Protein AF-0000000080755891 (afdb_homodimer)

Secondary structure (DSSP, 8-state):
-----HHHHHHHHHHHHHHHSSS-B-TTTS-----PPPP--HHHHHHHHHHTTB-HHHHHHHTT--HHHHHHHHTTSS---HHHHHHHHHHHH-THHHHHHHH-/-----HHHHHHHHHHHHHHHSS--B-TTTS-----PPPP--HHHHHHHHHHTTB-HHHHHHHTT--HHHHHHHHTTSS---HHHHHHHHHHHH-THHHHHHHH-

InterPro domains:
  IPR001387 Cro/C1-type, helix-turn-helix domain [PF01381] (47-88)
  IPR001387 Cro/C1-type, helix-turn-helix domain [PS50943] (45-88)
  IPR001387 Cro/C1-type, helix-turn-helix domain [SM00530] (44-100)
  IPR001387 Cro/C1-type, helix-turn-helix domain [cd00093] (42-88)
  IPR010982 Lambda repressor-like, DNA-binding domain superfamily [G3DSA:1.10.260.40] (44-103)
  IPR010982 Lambda repressor-like, DNA-binding domain superfamily [SSF47413] (44-91)
  IPR052359 Bacterial HTH-type regulators and antitoxins [PTHR36511] (1-102)

Structure (mmCIF, N/CA/C/O backbone):
data_AF-0000000080755891-model_v1
#
loop_
_entity.id
_entity.type
_entity.pdbx_description
1 polymer 'HTH cro/C1-type domain-containing protein'
#
loop_
_atom_site.group_PDB
_atom_site.id
_atom_site.type_symbol
_atom_site.label_atom_id
_atom_site.label_alt_id
_atom_site.label_comp_id
_atom_site.label_asym_id
_atom_site.label_entity_id
_atom_site.label_seq_id
_atom_site.pdbx_PDB_ins_code
_atom_site.Cartn_x
_atom_site.Cartn_y
_atom_site.Cartn_z
_atom_site.occupancy
_atom_site.B_iso_or_equiv
_atom_site.auth_seq_id
_atom_site.auth_comp_id
_atom_site.auth_asym_id
_atom_site.auth_atom_id
_atom_site.pdbx_PDB_model_num
ATOM 1 N N . MET A 1 1 ? 36.969 1.146 7.945 1 26.05 1 MET A N 1
ATOM 2 C CA . MET A 1 1 ? 36.219 -0.04 7.539 1 26.05 1 MET A CA 1
ATOM 3 C C . MET A 1 1 ? 35.031 0.338 6.645 1 26.05 1 MET A C 1
ATOM 5 O O . MET A 1 1 ? 34.219 1.191 7.004 1 26.05 1 MET A O 1
ATOM 9 N N . LYS A 1 2 ? 35.156 0.267 5.324 1 31.7 2 LYS A N 1
ATOM 10 C CA . LYS A 1 2 ? 34.25 0.814 4.32 1 31.7 2 LYS A CA 1
ATOM 11 C C . LYS A 1 2 ? 32.844 0.331 4.551 1 31.7 2 LYS A C 1
ATOM 13 O O . LYS A 1 2 ? 32.625 -0.848 4.832 1 31.7 2 LYS A O 1
ATOM 18 N N . LYS A 1 3 ? 32.031 1.083 5.004 1 33.16 3 LYS A N 1
ATOM 19 C CA . LYS A 1 3 ? 30.656 0.812 5.41 1 33.16 3 LYS A CA 1
ATOM 20 C C . LYS A 1 3 ? 29.891 0.107 4.301 1 33.16 3 LYS A C 1
ATOM 22 O O . LYS A 1 3 ? 29.562 0.716 3.277 1 33.16 3 LYS A O 1
ATOM 27 N N . ARG A 1 4 ? 30.219 -1.255 4.062 1 37.97 4 ARG A N 1
ATOM 28 C CA . ARG A 1 4 ? 29.688 -2.211 3.092 1 37.97 4 ARG A CA 1
ATOM 29 C C . ARG A 1 4 ? 28.172 -2.207 3.084 1 37.97 4 ARG A C 1
ATOM 31 O O . ARG A 1 4 ? 27.531 -2.4 4.125 1 37.97 4 ARG A O 1
ATOM 38 N N . ASP A 1 5 ? 27.688 -1.532 2.24 1 37.75 5 ASP A N 1
ATOM 39 C CA . ASP A 1 5 ? 26.25 -1.336 2.088 1 37.75 5 ASP A CA 1
ATOM 40 C C . ASP A 1 5 ? 25.516 -2.674 1.992 1 37.75 5 ASP A C 1
ATOM 42 O O . ASP A 1 5 ? 25.375 -3.229 0.9 1 37.75 5 ASP A O 1
ATOM 46 N N . LEU A 1 6 ? 25.438 -3.498 3.148 1 42.56 6 LEU A N 1
ATOM 47 C CA . LEU A 1 6 ? 24.906 -4.832 3.406 1 42.56 6 LEU A CA 1
ATOM 48 C C . LEU A 1 6 ? 23.484 -4.961 2.863 1 42.56 6 LEU A C 1
ATOM 50 O O . LEU A 1 6 ? 23.094 -6.02 2.369 1 42.56 6 LEU A O 1
ATOM 54 N N . PHE A 1 7 ? 22.875 -3.904 2.789 1 41.56 7 PHE A N 1
ATOM 55 C CA . PHE A 1 7 ? 21.516 -3.908 2.256 1 41.56 7 PHE A CA 1
ATOM 56 C C . PHE A 1 7 ? 21.531 -4.184 0.757 1 41.56 7 PHE A C 1
ATOM 58 O O . PHE A 1 7 ? 20.766 -5.031 0.271 1 41.56 7 PHE A O 1
ATOM 65 N N . ALA A 1 8 ? 22.234 -3.551 -0.034 1 45.84 8 ALA A N 1
ATOM 66 C CA . ALA A 1 8 ? 22.359 -3.814 -1.465 1 45.84 8 ALA A CA 1
ATOM 67 C C . ALA A 1 8 ? 22.844 -5.242 -1.716 1 45.84 8 ALA A C 1
ATOM 69 O O . ALA A 1 8 ? 22.375 -5.906 -2.646 1 45.84 8 ALA A O 1
ATOM 70 N N . GLU A 1 9 ? 23.672 -5.734 -0.943 1 45.97 9 GLU A N 1
ATOM 71 C CA . GLU A 1 9 ? 24.266 -7.062 -1.122 1 45.97 9 GLU A CA 1
ATOM 72 C C . GLU A 1 9 ? 23.25 -8.156 -0.773 1 45.97 9 GLU A C 1
ATOM 74 O O . GLU A 1 9 ? 23.172 -9.18 -1.46 1 45.97 9 GLU A O 1
ATOM 79 N N . MET A 1 10 ? 22.391 -8.008 0.192 1 43.19 10 MET A N 1
ATOM 80 C CA . MET A 1 10 ? 21.344 -8.961 0.557 1 43.19 10 MET A CA 1
ATOM 81 C C . MET A 1 10 ? 20.188 -8.906 -0.438 1 43.19 10 MET A C 1
ATOM 83 O O . MET A 1 10 ? 19.672 -9.945 -0.847 1 43.19 10 MET A O 1
ATOM 87 N N . MET A 1 11 ? 19.891 -7.867 -1.003 1 46.62 11 MET A N 1
ATOM 88 C CA . MET A 1 11 ? 18.891 -7.691 -2.043 1 46.62 11 MET A CA 1
ATOM 89 C C . MET A 1 11 ? 19.312 -8.375 -3.336 1 46.62 11 MET A C 1
ATOM 91 O O . MET A 1 11 ? 18.484 -8.977 -4.023 1 46.62 11 MET A O 1
ATOM 95 N N . GLN A 1 12 ? 20.484 -8.141 -3.816 1 46.06 12 GLN A N 1
ATOM 96 C CA . GLN A 1 12 ? 21.031 -8.883 -4.941 1 46.06 12 GLN A CA 1
ATOM 97 C C . GLN A 1 12 ? 20.969 -10.391 -4.695 1 46.06 12 GLN A C 1
ATOM 99 O O . GLN A 1 12 ? 20.734 -11.164 -5.625 1 46.06 12 GLN A O 1
ATOM 104 N N . GLY A 1 13 ? 21.297 -10.836 -3.535 1 41.91 13 GLY A N 1
ATOM 105 C CA . GLY A 1 13 ? 21.25 -12.25 -3.211 1 41.91 13 GLY A CA 1
ATOM 106 C C . GLY A 1 13 ? 19.859 -12.844 -3.312 1 41.91 13 GLY A C 1
ATOM 107 O O . GLY A 1 13 ? 19.688 -13.953 -3.812 1 41.91 13 GLY A O 1
ATOM 108 N N . ILE A 1 14 ? 18.828 -12.094 -2.902 1 45.5 14 ILE A N 1
ATOM 109 C CA . ILE A 1 14 ? 17.469 -12.594 -2.996 1 45.5 14 ILE A CA 1
ATOM 110 C C . ILE A 1 14 ? 16.969 -12.469 -4.438 1 45.5 14 ILE A C 1
ATOM 112 O O . ILE A 1 14 ? 16.297 -13.375 -4.949 1 45.5 14 ILE A O 1
ATOM 116 N N . GLY A 1 15 ? 17.094 -11.367 -5.172 1 42.34 15 GLY A N 1
ATOM 117 C CA . GLY A 1 15 ? 16.844 -11.367 -6.605 1 42.34 15 GLY A CA 1
ATOM 118 C C . GLY A 1 15 ? 17.531 -12.516 -7.328 1 42.34 15 GLY A C 1
ATOM 119 O O . GLY A 1 15 ? 16.938 -13.133 -8.219 1 42.34 15 GLY A O 1
ATOM 120 N N . GLU A 1 16 ? 18.797 -12.539 -7.191 1 41.75 16 GLU A N 1
ATOM 121 C CA . GLU A 1 16 ? 19.578 -13.57 -7.852 1 41.75 16 GLU A CA 1
ATOM 122 C C . GLU A 1 16 ? 19.125 -14.969 -7.434 1 41.75 16 GLU A C 1
ATOM 124 O O . GLU A 1 16 ? 19.172 -15.906 -8.227 1 41.75 16 GLU A O 1
ATOM 129 N N . MET A 1 17 ? 18.75 -15.062 -6.078 1 40.56 17 MET A N 1
ATOM 130 C CA . MET A 1 17 ? 18.219 -16.391 -5.77 1 40.56 17 MET A CA 1
ATOM 131 C C . MET A 1 17 ? 16.938 -16.656 -6.539 1 40.56 17 MET A C 1
ATOM 133 O O . MET A 1 17 ? 16.594 -17.797 -6.801 1 40.56 17 MET A O 1
ATOM 137 N N . GLU A 1 18 ? 16.156 -15.609 -6.895 1 41.78 18 GLU A N 1
ATOM 138 C CA . GLU A 1 18 ? 14.938 -15.922 -7.648 1 41.78 18 GLU A CA 1
ATOM 139 C C . GLU A 1 18 ? 15.266 -16.234 -9.102 1 41.78 18 GLU A C 1
ATOM 141 O O . GLU A 1 18 ? 14.438 -16.797 -9.82 1 41.78 18 GLU A O 1
ATOM 146 N N . ALA A 1 19 ? 16.125 -15.57 -9.758 1 39.81 19 ALA A N 1
ATOM 147 C CA . ALA A 1 19 ? 16.391 -15.938 -11.141 1 39.81 19 ALA A CA 1
ATOM 148 C C . ALA A 1 19 ? 16.75 -17.422 -11.258 1 39.81 19 ALA A C 1
ATOM 150 O O . ALA A 1 19 ? 16.672 -18 -12.344 1 39.81 19 ALA A O 1
ATOM 151 N N . HIS A 1 20 ? 17.609 -17.938 -10.461 1 42 20 HIS A N 1
ATOM 152 C CA . HIS A 1 20 ? 18.094 -19.203 -11 1 42 20 HIS A CA 1
ATOM 153 C C . HIS A 1 20 ? 16.938 -20.156 -11.281 1 42 20 HIS A C 1
ATOM 155 O O . HIS A 1 20 ? 16.906 -20.812 -12.328 1 42 20 HIS A O 1
ATOM 161 N N . ARG A 1 21 ? 16.391 -21.094 -10.242 1 42.59 21 ARG A N 1
ATOM 162 C CA . ARG A 1 21 ? 15.688 -22.312 -10.609 1 42.59 21 ARG A CA 1
ATOM 163 C C . ARG A 1 21 ? 14.281 -22 -11.109 1 42.59 21 ARG A C 1
ATOM 165 O O . ARG A 1 21 ? 13.633 -21.078 -10.617 1 42.59 21 ARG A O 1
ATOM 172 N N . GLU A 1 22 ? 13.773 -22.328 -12.477 1 51.78 22 GLU A N 1
ATOM 173 C CA . GLU A 1 22 ? 12.469 -22.531 -13.094 1 51.78 22 GLU A CA 1
ATOM 174 C C . GLU A 1 22 ? 11.391 -22.766 -12.047 1 51.78 22 GLU A C 1
ATOM 176 O O . GLU A 1 22 ? 10.219 -22.922 -12.375 1 51.78 22 GLU A O 1
ATOM 181 N N . GLY A 1 23 ? 11.68 -22.828 -10.766 1 61.5 23 GLY A N 1
ATOM 182 C CA . GLY A 1 23 ? 10.766 -23.328 -9.758 1 61.5 23 GLY A CA 1
ATOM 183 C C . GLY A 1 23 ? 10.023 -22.234 -9.023 1 61.5 23 GLY A C 1
ATOM 184 O O . GLY A 1 23 ? 10.484 -21.094 -8.969 1 61.5 23 GLY A O 1
ATOM 185 N N . LYS A 1 24 ? 8.727 -22.25 -8.977 1 71.88 24 LYS A N 1
ATOM 186 C CA . LYS A 1 24 ? 7.812 -21.438 -8.172 1 71.88 24 LYS A CA 1
ATOM 187 C C . LYS A 1 24 ? 8.359 -21.234 -6.762 1 71.88 24 LYS A C 1
ATOM 189 O O . LYS A 1 24 ? 8.961 -22.141 -6.188 1 71.88 24 LYS A O 1
ATOM 194 N N . ILE A 1 25 ? 8.492 -19.859 -6.406 1 79.44 25 ILE A N 1
ATOM 195 C CA . ILE A 1 25 ? 8.805 -19.578 -5.008 1 79.44 25 ILE A CA 1
ATOM 196 C C . ILE A 1 25 ? 7.676 -20.078 -4.113 1 79.44 25 ILE A C 1
ATOM 198 O O . ILE A 1 25 ? 6.535 -19.625 -4.238 1 79.44 25 ILE A O 1
ATOM 202 N N . THR A 1 26 ? 7.926 -21.062 -3.475 1 82.25 26 THR A N 1
ATOM 203 C CA . THR A 1 26 ? 6.965 -21.672 -2.562 1 82.25 26 THR A CA 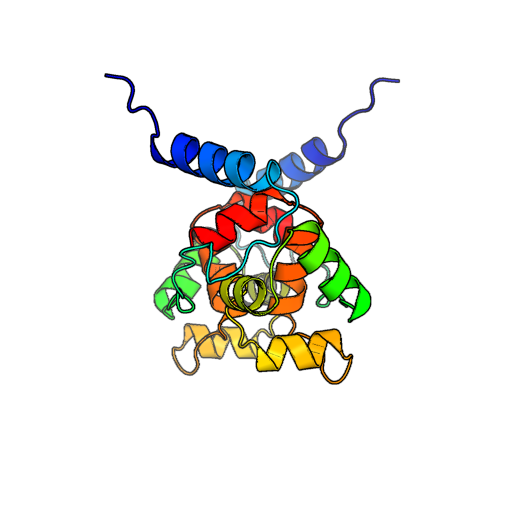1
ATOM 204 C C . THR A 1 26 ? 7.445 -21.547 -1.118 1 82.25 26 THR A C 1
ATOM 206 O O . THR A 1 26 ? 8.609 -21.25 -0.868 1 82.25 26 THR A O 1
ATOM 209 N N . LEU A 1 27 ? 6.5 -21.594 -0.13 1 75.62 27 LEU A N 1
ATOM 210 C CA . LEU A 1 27 ? 6.855 -21.531 1.282 1 75.62 27 LEU A CA 1
ATOM 211 C C . LEU A 1 27 ? 7.855 -22.625 1.646 1 75.62 27 LEU A C 1
ATOM 213 O O . LEU A 1 27 ? 8.672 -22.438 2.557 1 75.62 27 LEU A O 1
ATOM 217 N N . ARG A 1 28 ? 7.719 -23.703 1.075 1 70.81 28 ARG A N 1
ATOM 218 C CA . ARG A 1 28 ? 8.625 -24.828 1.349 1 70.81 28 ARG A CA 1
ATOM 219 C C . ARG A 1 28 ? 10.055 -24.469 0.967 1 70.81 28 ARG A C 1
ATOM 221 O O . ARG A 1 28 ? 11 -24.844 1.656 1 70.81 28 ARG A O 1
ATOM 228 N N . GLN A 1 29 ? 10.172 -23.734 -0.011 1 69.75 29 GLN A N 1
ATOM 229 C CA . GLN A 1 29 ? 11.5 -23.422 -0.53 1 69.75 29 GLN A CA 1
ATOM 230 C C . GLN A 1 29 ? 11.984 -22.078 -0.002 1 69.75 29 GLN A C 1
ATOM 232 O O . GLN A 1 29 ? 13.188 -21.812 0.05 1 69.75 29 GLN A O 1
ATOM 237 N N . TYR A 1 30 ? 10.992 -21.312 0.282 1 66.75 30 TYR A N 1
ATOM 238 C CA . TYR A 1 30 ? 11.328 -19.953 0.705 1 66.75 30 TYR A CA 1
ATOM 239 C C . TYR A 1 30 ? 10.922 -19.719 2.152 1 66.75 30 TYR A C 1
ATOM 241 O O . TYR A 1 30 ? 9.914 -20.266 2.617 1 66.75 30 TYR A O 1
ATOM 249 N N . GLU A 1 31 ? 12 -19.578 2.914 1 63.69 31 GLU A N 1
ATOM 250 C CA . GLU A 1 31 ? 11.641 -19.203 4.277 1 63.69 31 GLU A CA 1
ATOM 251 C C . GLU A 1 31 ? 10.992 -17.812 4.32 1 63.69 31 GLU A C 1
ATOM 253 O O . GLU A 1 31 ? 11.688 -16.797 4.426 1 63.69 31 GLU A O 1
ATOM 258 N N . VAL A 1 32 ? 9.828 -17.875 3.68 1 65.88 32 VAL A N 1
ATOM 259 C CA . VAL A 1 32 ? 9.148 -16.594 3.828 1 65.88 32 VAL A CA 1
ATOM 260 C C . VAL A 1 32 ? 8.492 -16.516 5.203 1 65.88 32 VAL A C 1
ATOM 262 O O . VAL A 1 32 ? 7.641 -17.328 5.539 1 65.88 32 VAL A O 1
ATOM 265 N N . GLU A 1 33 ? 9.242 -15.812 6.066 1 69.25 33 GLU A N 1
ATOM 266 C CA . GLU A 1 33 ? 8.656 -15.578 7.383 1 69.25 33 GLU A CA 1
ATOM 267 C C . GLU A 1 33 ? 7.375 -14.758 7.277 1 69.25 33 GLU A C 1
ATOM 269 O O . GLU A 1 33 ? 7.266 -13.875 6.43 1 69.25 33 GLU A O 1
ATOM 274 N N . GLU A 1 34 ? 6.359 -15.328 7.84 1 78.56 34 GLU A N 1
ATOM 275 C CA . GLU A 1 34 ? 5.145 -14.523 7.957 1 78.56 34 GLU A CA 1
ATOM 276 C C . GLU A 1 34 ? 5.391 -13.266 8.781 1 78.56 34 GLU A C 1
ATOM 278 O O . GLU A 1 34 ? 5.867 -13.336 9.914 1 78.56 34 GLU A O 1
ATOM 283 N N . ARG A 1 35 ? 5.32 -12.203 8.141 1 83.75 35 ARG A N 1
ATOM 284 C CA . ARG A 1 35 ? 5.406 -10.922 8.844 1 83.75 35 ARG A CA 1
ATOM 285 C C . ARG A 1 35 ? 4.031 -10.281 8.984 1 83.75 35 ARG A C 1
ATOM 287 O O . ARG A 1 35 ? 3.406 -9.914 7.984 1 83.75 35 ARG A O 1
ATOM 294 N N . PRO A 1 36 ? 3.66 -10.234 10.211 1 91.31 36 PRO A N 1
ATOM 295 C CA . PRO A 1 36 ? 2.375 -9.555 10.383 1 91.31 36 PRO A CA 1
ATOM 296 C C . PRO A 1 36 ? 2.402 -8.102 9.906 1 91.31 36 PRO A C 1
ATOM 298 O O . PRO A 1 36 ? 3.479 -7.516 9.773 1 91.31 36 PRO A O 1
ATOM 301 N N . ALA A 1 37 ? 1.222 -7.598 9.586 1 94.81 37 ALA A N 1
ATOM 302 C CA . ALA A 1 37 ? 1.136 -6.176 9.258 1 94.81 37 ALA A CA 1
ATOM 303 C C . ALA A 1 37 ? 1.721 -5.32 10.383 1 94.81 37 ALA A C 1
ATOM 305 O O . ALA A 1 37 ? 1.551 -5.629 11.562 1 94.81 37 ALA A O 1
ATOM 306 N N . PRO A 1 38 ? 2.467 -4.301 10 1 96.31 38 PRO A N 1
ATOM 307 C CA . PRO A 1 38 ? 3 -3.422 11.047 1 96.31 38 PRO A CA 1
ATOM 308 C C . PRO A 1 38 ? 1.904 -2.719 11.844 1 96.31 38 PRO A C 1
ATOM 310 O O . PRO A 1 38 ? 0.819 -2.465 11.312 1 96.31 38 PRO A O 1
ATOM 313 N N . GLU A 1 39 ? 2.262 -2.479 13.039 1 96.38 39 GLU A N 1
ATOM 314 C CA . GLU A 1 39 ? 1.383 -1.64 13.852 1 96.38 39 GLU A CA 1
ATOM 315 C C . GLU A 1 39 ? 1.745 -0.164 13.711 1 96.38 39 GLU A C 1
ATOM 317 O O . GLU A 1 39 ? 2.918 0.204 13.812 1 96.38 39 GLU A O 1
ATOM 322 N N . VAL A 1 40 ? 0.731 0.646 13.422 1 97.94 40 VAL A N 1
ATOM 323 C CA . VAL A 1 40 ? 0.923 2.088 13.305 1 97.94 40 VAL A CA 1
ATOM 324 C C . VAL A 1 40 ? 0.03 2.809 14.312 1 97.94 40 VAL A C 1
ATOM 326 O O . VAL A 1 40 ? -1.193 2.65 14.297 1 97.94 40 VAL A O 1
ATOM 329 N N . SER A 1 41 ? 0.694 3.555 15.164 1 98.25 41 SER A N 1
ATOM 330 C CA . SER A 1 41 ? -0.065 4.25 16.188 1 98.25 41 SER A CA 1
ATOM 331 C C . SER A 1 41 ? -0.677 5.539 15.656 1 98.25 41 SER A C 1
ATOM 333 O O . SER A 1 41 ? -0.255 6.047 14.617 1 98.25 41 SER A O 1
ATOM 335 N N . ALA A 1 42 ? -1.639 6.043 16.438 1 98.62 42 ALA A N 1
ATOM 336 C CA . ALA A 1 42 ? -2.268 7.32 16.094 1 98.62 42 ALA A CA 1
ATOM 337 C C . ALA A 1 42 ? -1.229 8.438 16 1 98.62 42 ALA A C 1
ATOM 339 O O . ALA A 1 42 ? -1.249 9.227 15.062 1 98.62 42 ALA A O 1
ATOM 340 N N . SER A 1 43 ? -0.32 8.453 16.969 1 98.38 43 SER A N 1
ATOM 341 C CA . SER A 1 43 ? 0.691 9.5 17.016 1 98.38 43 SER A CA 1
ATOM 342 C C . SER A 1 43 ? 1.615 9.422 15.797 1 98.38 43 SER A C 1
ATOM 344 O O . SER A 1 43 ? 2.051 10.453 15.273 1 98.38 43 SER A O 1
ATOM 346 N N . GLU A 1 44 ? 1.913 8.234 15.336 1 98.25 44 GLU A N 1
ATOM 347 C CA . GLU A 1 44 ? 2.756 8.055 14.156 1 98.25 44 GLU A CA 1
ATOM 348 C C . GLU A 1 44 ? 2.061 8.562 12.898 1 98.25 44 GLU A C 1
ATOM 350 O O . GLU A 1 44 ? 2.703 9.148 12.023 1 98.25 44 GLU A O 1
ATOM 355 N N . ILE A 1 45 ? 0.767 8.289 12.805 1 98.62 45 ILE A N 1
ATOM 356 C CA . ILE A 1 45 ? -0.002 8.727 11.641 1 98.62 45 ILE A CA 1
ATOM 357 C C . ILE A 1 45 ? -0.045 10.25 11.602 1 98.62 45 ILE A C 1
ATOM 359 O O . ILE A 1 45 ? 0.195 10.859 10.555 1 98.62 45 ILE A O 1
ATOM 363 N N . VAL A 1 46 ? -0.256 10.844 12.742 1 98.38 46 VAL A N 1
ATOM 364 C CA . VAL A 1 46 ? -0.279 12.297 12.844 1 98.38 46 VAL A CA 1
ATOM 365 C C . VAL A 1 46 ? 1.092 12.859 12.477 1 98.38 46 VAL A C 1
ATOM 367 O O . VAL A 1 46 ? 1.191 13.828 11.719 1 98.38 46 VAL A O 1
ATOM 370 N N . ALA A 1 47 ? 2.123 12.297 13.023 1 98.19 47 ALA A N 1
ATOM 371 C CA . ALA A 1 47 ? 3.486 12.758 12.773 1 98.19 47 ALA A CA 1
ATOM 372 C C . ALA A 1 47 ? 3.822 12.695 11.281 1 98.19 47 ALA A C 1
ATOM 374 O O . ALA A 1 47 ? 4.43 13.617 10.734 1 98.19 47 ALA A O 1
ATOM 375 N N . LEU A 1 48 ? 3.42 11.586 10.609 1 97.5 48 LEU A N 1
ATOM 376 C CA 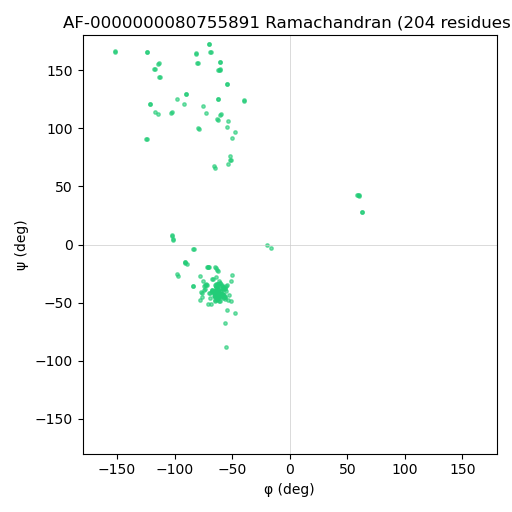. LEU A 1 48 ? 3.686 11.43 9.18 1 97.5 48 LEU A CA 1
ATOM 377 C C . LEU A 1 48 ? 2.93 12.484 8.375 1 97.5 48 LEU A C 1
ATOM 379 O O . LEU A 1 48 ? 3.496 13.102 7.473 1 97.5 48 LEU A O 1
ATOM 383 N N . ARG A 1 49 ? 1.644 12.625 8.688 1 96.38 49 ARG A N 1
ATOM 384 C CA . ARG A 1 49 ? 0.842 13.617 7.977 1 96.38 49 ARG A CA 1
ATOM 385 C C . ARG A 1 49 ? 1.456 15.008 8.094 1 96.38 49 ARG A C 1
ATOM 387 O O . ARG A 1 49 ? 1.546 15.742 7.109 1 96.38 49 ARG A O 1
ATOM 394 N N . LYS A 1 50 ? 1.879 15.398 9.328 1 95.81 50 LYS A N 1
ATOM 395 C CA . LYS A 1 50 ? 2.486 16.703 9.57 1 95.81 50 LYS A CA 1
ATOM 396 C C . LYS A 1 50 ? 3.828 16.828 8.859 1 95.81 50 LYS A C 1
ATOM 398 O O . LYS A 1 50 ? 4.145 17.891 8.305 1 95.81 50 LYS A O 1
ATOM 403 N N . LYS A 1 51 ? 4.586 15.766 8.906 1 94.94 51 LYS A N 1
ATOM 404 C CA . LYS A 1 51 ? 5.871 15.75 8.219 1 94.94 51 LYS A CA 1
ATOM 405 C C . LYS A 1 51 ? 5.695 16 6.719 1 94.94 51 LYS A C 1
ATOM 407 O O . LYS A 1 51 ? 6.527 16.656 6.09 1 94.94 51 LYS A O 1
ATOM 412 N N . MET A 1 52 ? 4.609 15.484 6.191 1 91.94 52 MET A N 1
ATOM 413 C CA . MET A 1 52 ? 4.309 15.633 4.77 1 91.94 52 MET A CA 1
ATOM 414 C C . MET A 1 52 ? 3.629 16.969 4.496 1 91.94 52 MET A C 1
ATOM 416 O O . MET A 1 52 ? 3.285 17.281 3.354 1 91.94 52 MET A O 1
ATOM 420 N N . HIS A 1 53 ? 3.35 17.719 5.555 1 92.25 53 HIS A N 1
ATOM 421 C CA . HIS A 1 53 ? 2.727 19.047 5.492 1 92.25 53 HIS A CA 1
ATOM 422 C C . HIS A 1 53 ? 1.354 18.969 4.832 1 92.25 53 HIS A C 1
ATOM 424 O O . HIS A 1 53 ? 0.999 19.844 4.039 1 92.25 53 HIS A O 1
ATOM 430 N N . MET A 1 54 ? 0.569 17.969 5.152 1 92.25 54 MET A N 1
ATOM 431 C CA . MET A 1 54 ? -0.734 17.75 4.531 1 92.25 54 MET A CA 1
ATOM 432 C C . MET A 1 54 ? -1.858 17.953 5.543 1 92.25 54 MET A C 1
ATOM 434 O O . MET A 1 54 ? -1.727 17.578 6.707 1 92.25 54 MET A O 1
ATOM 438 N N . SER A 1 55 ? -2.91 18.516 4.953 1 93.69 55 SER A N 1
ATOM 439 C CA . SER A 1 55 ? -4.145 18.484 5.73 1 93.69 55 SER A CA 1
ATOM 440 C C . SER A 1 55 ? -4.684 17.062 5.855 1 93.69 55 SER A C 1
ATOM 442 O O . SER A 1 55 ? -4.238 16.156 5.145 1 93.69 55 SER A O 1
ATOM 444 N N . GLN A 1 56 ? -5.66 16.891 6.816 1 96 56 GLN A N 1
ATOM 445 C CA . GLN A 1 56 ? -6.301 15.586 6.938 1 96 56 GLN A CA 1
ATOM 446 C C . GLN A 1 56 ? -6.961 15.172 5.625 1 96 56 GLN A C 1
ATOM 448 O O . GLN A 1 56 ? -6.91 14 5.242 1 96 56 GLN A O 1
ATOM 453 N N . GLN A 1 57 ? -7.531 16.172 5.004 1 94 57 GLN A N 1
ATOM 454 C CA . GLN A 1 57 ? -8.234 15.898 3.76 1 94 57 GLN A CA 1
ATOM 455 C C . GLN A 1 57 ? -7.27 15.43 2.674 1 94 57 GLN A C 1
ATOM 457 O O . GLN A 1 57 ? -7.535 14.438 1.985 1 94 57 GLN A O 1
ATOM 462 N N . VAL A 1 58 ? -6.195 16.062 2.543 1 92.75 58 VAL A N 1
ATOM 463 C CA . VAL A 1 58 ? -5.219 15.734 1.507 1 92.75 58 VAL A CA 1
ATOM 464 C C . VAL A 1 58 ? -4.562 14.391 1.819 1 92.75 58 VAL A C 1
ATOM 466 O O . VAL A 1 58 ? -4.418 13.547 0.936 1 92.75 58 VAL A O 1
ATOM 469 N N . PHE A 1 59 ? -4.242 14.172 3.025 1 94.88 59 PHE A N 1
ATOM 470 C CA . PHE A 1 59 ? -3.643 12.922 3.469 1 94.88 59 PHE A CA 1
ATOM 471 C C . PHE A 1 59 ? -4.574 11.75 3.195 1 94.88 59 PHE A C 1
ATOM 473 O O . PHE A 1 59 ? -4.152 10.734 2.639 1 94.88 59 PHE A O 1
ATOM 480 N N . ALA A 1 60 ? -5.781 11.898 3.57 1 96 60 ALA A N 1
ATOM 481 C CA . ALA A 1 60 ? -6.777 10.844 3.371 1 96 60 ALA A CA 1
ATOM 482 C C . ALA A 1 60 ? -6.906 10.492 1.894 1 96 60 ALA A C 1
ATOM 484 O O . ALA A 1 60 ? -6.938 9.312 1.534 1 96 60 ALA A O 1
ATOM 485 N N . ARG A 1 61 ? -6.918 11.461 1.058 1 92.81 61 ARG A N 1
ATOM 486 C CA . ARG A 1 61 ? -7.023 11.242 -0.381 1 92.81 61 ARG A CA 1
ATOM 487 C C . ARG A 1 61 ? -5.801 10.5 -0.91 1 92.81 61 ARG A C 1
ATOM 489 O O . ARG A 1 61 ? -5.93 9.594 -1.736 1 92.81 61 ARG A O 1
ATOM 496 N N . ARG A 1 62 ? -4.699 10.828 -0.431 1 91.81 62 ARG A N 1
ATOM 497 C CA . ARG A 1 62 ? -3.447 10.227 -0.876 1 91.81 62 ARG A CA 1
ATOM 498 C C . ARG A 1 62 ? -3.42 8.734 -0.557 1 91.81 62 ARG A C 1
ATOM 500 O O . ARG A 1 62 ? -2.9 7.934 -1.34 1 91.81 62 ARG A O 1
ATOM 507 N N . PHE A 1 63 ? -4.02 8.422 0.511 1 95.25 63 PHE A 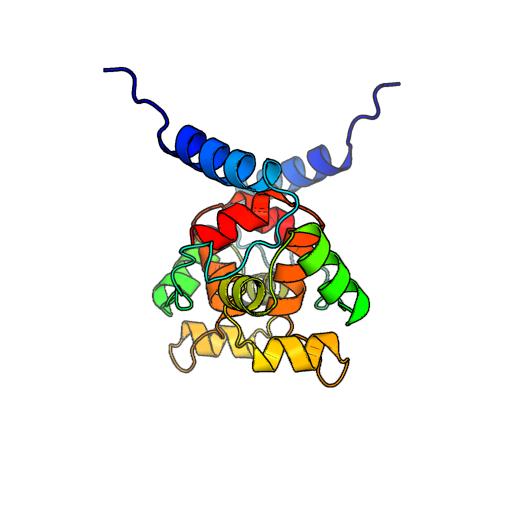N 1
ATOM 508 C CA . PHE A 1 63 ? -3.982 7.039 0.967 1 95.25 63 PHE A CA 1
ATOM 509 C C . PHE A 1 63 ? -5.293 6.328 0.645 1 95.25 63 PHE A C 1
ATOM 511 O O . PHE A 1 63 ? -5.523 5.203 1.098 1 95.25 63 PHE A O 1
ATOM 518 N N . ARG A 1 64 ? -6.148 6.953 -0.085 1 95.69 64 ARG A N 1
ATOM 519 C CA . ARG A 1 64 ? -7.41 6.406 -0.573 1 95.69 64 ARG A CA 1
ATOM 520 C C . ARG A 1 64 ? -8.305 5.973 0.584 1 95.69 64 ARG A C 1
ATOM 522 O O . ARG A 1 64 ? -8.875 4.883 0.557 1 95.69 64 ARG A O 1
ATOM 529 N N . ILE A 1 65 ? -8.367 6.742 1.575 1 96.5 65 ILE A N 1
ATOM 530 C CA . ILE A 1 65 ? -9.305 6.566 2.676 1 96.5 65 ILE A CA 1
ATOM 531 C C . ILE A 1 65 ? -10.141 7.832 2.855 1 96.5 65 ILE A C 1
ATOM 533 O O . ILE A 1 65 ? -9.828 8.875 2.268 1 96.5 65 ILE A O 1
ATOM 537 N N . SER A 1 66 ? -11.18 7.676 3.6 1 96.44 66 SER A N 1
ATOM 538 C CA . SER A 1 66 ? -11.984 8.852 3.898 1 96.44 66 SER A CA 1
ATOM 539 C C . SER A 1 66 ? -11.367 9.68 5.02 1 96.44 66 SER A C 1
ATOM 541 O O . SER A 1 66 ? -10.625 9.156 5.852 1 96.44 66 SER A O 1
ATOM 543 N N . THR A 1 67 ? -11.727 10.984 5.016 1 96.75 67 THR A N 1
ATOM 544 C CA . THR A 1 67 ? -11.281 11.852 6.105 1 96.75 67 THR A CA 1
ATOM 545 C C . THR A 1 67 ? -11.812 11.344 7.445 1 96.75 67 THR A C 1
ATOM 547 O O . THR A 1 67 ? -11.141 11.453 8.469 1 96.75 67 THR A O 1
ATOM 550 N N . GLY A 1 68 ? -12.969 10.789 7.395 1 98.12 68 GLY A N 1
ATOM 551 C CA . GLY A 1 68 ? -13.539 10.211 8.602 1 98.12 68 GLY A CA 1
ATOM 552 C C . GLY A 1 68 ? -12.742 9.039 9.133 1 98.12 68 GLY A C 1
ATOM 553 O O . GLY A 1 68 ? -12.5 8.938 10.336 1 98.12 68 GLY A O 1
ATOM 554 N N . THR A 1 69 ? -12.32 8.172 8.25 1 98.19 69 THR A N 1
ATOM 555 C CA . THR A 1 69 ? -11.484 7.035 8.609 1 98.19 69 THR A CA 1
ATOM 556 C C . THR A 1 69 ? -10.156 7.508 9.203 1 98.19 69 THR A C 1
ATOM 558 O O . THR A 1 69 ? -9.719 7.008 10.242 1 98.19 69 THR A O 1
ATOM 561 N N . LEU A 1 70 ? -9.602 8.523 8.609 1 98.44 70 LEU A N 1
ATOM 562 C CA . LEU A 1 70 ? -8.336 9.062 9.102 1 98.44 70 LEU A CA 1
ATOM 563 C C . LEU A 1 70 ? -8.5 9.648 10.492 1 98.44 70 LEU A C 1
ATOM 565 O O . LEU A 1 70 ? -7.66 9.422 11.375 1 98.44 70 LEU A O 1
ATOM 569 N N . ARG A 1 71 ? -9.523 10.375 10.688 1 98.62 71 ARG A N 1
ATOM 570 C CA . ARG A 1 71 ? -9.766 10.992 11.984 1 98.62 71 ARG A CA 1
ATOM 571 C C . ARG A 1 71 ? -9.883 9.945 13.086 1 98.62 71 ARG A C 1
ATOM 573 O O . ARG A 1 71 ? -9.328 10.109 14.172 1 98.62 71 ARG A O 1
ATOM 580 N N . LYS A 1 72 ? -10.57 8.922 12.766 1 98.69 72 LYS A N 1
ATOM 581 C CA . LYS A 1 72 ? -10.703 7.84 13.742 1 98.69 72 LYS A CA 1
ATOM 582 C C . LYS A 1 72 ? -9.344 7.23 14.07 1 98.69 72 LYS A C 1
ATOM 584 O O . LYS A 1 72 ? -9.086 6.863 15.219 1 98.69 72 LYS A O 1
ATOM 589 N N . TRP A 1 73 ? -8.5 7.078 13.07 1 98.69 73 TRP A N 1
ATOM 590 C CA . TRP A 1 73 ? -7.156 6.547 13.273 1 98.69 73 TRP A CA 1
ATOM 591 C C . TRP A 1 73 ? -6.32 7.496 14.125 1 98.69 73 TRP A C 1
ATOM 593 O O . TRP A 1 73 ? -5.676 7.074 15.086 1 98.69 73 TRP A O 1
ATOM 603 N N . GLU A 1 74 ? -6.438 8.859 13.805 1 98.62 74 GLU A N 1
ATOM 604 C CA . GLU A 1 74 ? -5.621 9.859 14.477 1 98.62 74 GLU A CA 1
ATOM 605 C C . GLU A 1 74 ? -6.074 10.062 15.922 1 98.62 74 GLU A C 1
ATOM 607 O O . GLU A 1 74 ? -5.316 10.555 16.75 1 98.62 74 GLU A O 1
ATOM 612 N N . GLN A 1 75 ? -7.262 9.664 16.203 1 98.31 75 GLN A N 1
ATOM 613 C CA . GLN A 1 75 ? -7.832 9.781 17.531 1 98.31 75 GLN A CA 1
ATOM 614 C C . GLN A 1 75 ? -7.781 8.445 18.281 1 98.31 75 GLN A C 1
ATOM 616 O O . GLN A 1 75 ? -8.352 8.312 19.359 1 98.31 75 GLN A O 1
ATOM 621 N N . ALA A 1 76 ? -7.195 7.465 17.703 1 98.19 76 ALA A N 1
ATOM 622 C CA . ALA A 1 76 ? -7.027 6.137 18.281 1 98.19 76 ALA A CA 1
ATOM 623 C C . ALA A 1 76 ? -8.375 5.477 18.531 1 98.19 76 ALA A C 1
ATOM 625 O O . ALA A 1 76 ? -8.531 4.699 19.484 1 98.19 76 ALA A O 1
ATOM 626 N N . LYS A 1 77 ? -9.352 5.812 17.781 1 98.5 77 LYS A N 1
ATOM 627 C CA . LYS A 1 77 ? -10.68 5.203 17.859 1 98.5 77 LYS A CA 1
ATOM 628 C C . LYS A 1 77 ? -10.789 3.99 16.953 1 98.5 77 LYS A C 1
ATOM 630 O O . LYS A 1 77 ? -11.727 3.201 17.062 1 98.5 77 LYS A O 1
ATOM 635 N N . ALA A 1 78 ? -9.938 3.803 16.031 1 98.12 78 ALA A N 1
ATOM 636 C CA . ALA A 1 78 ? -9.773 2.668 15.125 1 98.12 78 ALA A CA 1
ATOM 637 C C . ALA A 1 78 ? -8.32 2.514 14.695 1 98.12 78 ALA A C 1
ATOM 639 O O . ALA A 1 78 ? -7.488 3.381 14.977 1 98.12 78 ALA A O 1
ATOM 640 N N . LYS A 1 79 ? -8.062 1.402 14.133 1 97.88 79 LYS A N 1
ATOM 641 C CA . LYS A 1 79 ? -6.727 1.162 13.602 1 97.88 79 LYS A CA 1
ATOM 642 C C . LYS A 1 79 ? -6.773 0.933 12.094 1 97.88 79 LYS A C 1
ATOM 644 O O . LYS A 1 79 ? -7.77 0.437 11.562 1 97.88 79 LYS A O 1
ATOM 649 N N . PRO A 1 80 ? -5.684 1.29 11.43 1 98.38 80 PRO A N 1
ATOM 650 C CA . PRO A 1 80 ? -5.637 0.977 10 1 98.38 80 PRO A CA 1
ATOM 651 C C . PRO A 1 80 ? -5.738 -0.52 9.719 1 98.38 80 PRO A C 1
ATOM 653 O O . PRO A 1 80 ? -5.324 -1.337 10.547 1 98.38 80 PRO A O 1
ATOM 656 N N . ASN A 1 81 ? -6.309 -0.852 8.539 1 96.75 81 ASN A N 1
ATOM 657 C CA . ASN A 1 81 ? -6.215 -2.242 8.109 1 96.75 81 ASN A CA 1
ATOM 658 C C . ASN A 1 81 ? -4.789 -2.611 7.719 1 96.75 81 ASN A C 1
ATOM 660 O O . ASN A 1 81 ? -3.91 -1.749 7.668 1 96.75 81 ASN A O 1
ATOM 664 N N . ALA A 1 82 ? -4.586 -3.805 7.484 1 97.44 82 ALA A N 1
ATOM 665 C CA . ALA A 1 82 ? -3.236 -4.32 7.285 1 97.44 82 ALA A CA 1
ATOM 666 C C . ALA A 1 82 ? -2.553 -3.631 6.109 1 97.44 82 ALA A C 1
ATOM 668 O O . ALA A 1 82 ? -1.391 -3.229 6.203 1 97.44 82 ALA A O 1
ATOM 669 N N . GLN A 1 83 ? -3.244 -3.475 5.031 1 97.62 83 GLN A N 1
ATOM 670 C CA . GLN A 1 83 ? -2.633 -2.918 3.826 1 97.62 83 GLN A CA 1
ATOM 671 C C . GLN A 1 83 ? -2.404 -1.417 3.973 1 97.62 83 GLN A C 1
ATOM 673 O O . GLN A 1 83 ? -1.415 -0.883 3.465 1 97.62 83 GLN A O 1
ATOM 678 N N . ALA A 1 84 ? -3.312 -0.769 4.66 1 98.12 84 ALA A N 1
ATOM 679 C CA . ALA A 1 84 ? -3.104 0.646 4.957 1 98.12 84 ALA A CA 1
ATOM 680 C C . ALA A 1 84 ? -1.886 0.843 5.855 1 98.12 84 ALA A C 1
ATOM 682 O O . ALA A 1 84 ? -1.092 1.762 5.641 1 98.12 84 ALA A O 1
ATOM 683 N N . ALA A 1 85 ? -1.757 -0.018 6.816 1 98.25 85 ALA A N 1
ATOM 684 C CA . ALA A 1 85 ? -0.612 0.059 7.723 1 98.25 85 ALA A CA 1
ATOM 685 C C . ALA A 1 85 ? 0.698 -0.145 6.969 1 98.25 85 ALA A C 1
ATOM 687 O O . ALA A 1 85 ? 1.685 0.55 7.223 1 98.25 85 ALA A O 1
ATOM 688 N N . VAL A 1 86 ? 0.667 -1.072 6.055 1 97.12 86 VAL A N 1
ATOM 689 C CA . VAL A 1 86 ? 1.848 -1.328 5.238 1 97.12 86 VAL A CA 1
ATOM 690 C C . VAL A 1 86 ? 2.17 -0.095 4.395 1 97.12 86 VAL A C 1
ATOM 692 O O . VAL A 1 86 ? 3.324 0.333 4.324 1 97.12 86 VAL A O 1
ATOM 695 N N . LEU A 1 87 ? 1.169 0.511 3.785 1 97 87 LEU A N 1
ATOM 696 C CA . LEU A 1 87 ? 1.355 1.689 2.945 1 97 87 LEU A CA 1
ATOM 697 C C . LEU A 1 87 ? 1.931 2.848 3.754 1 97 87 LEU A C 1
ATOM 699 O O . LEU A 1 87 ? 2.848 3.533 3.299 1 97 87 LEU A O 1
ATOM 703 N N . ILE A 1 88 ? 1.398 3.025 4.898 1 97.5 88 ILE A N 1
ATOM 704 C CA . ILE A 1 88 ? 1.851 4.102 5.773 1 97.5 88 ILE A CA 1
ATOM 705 C C . ILE A 1 88 ? 3.312 3.879 6.152 1 97.5 88 ILE A C 1
ATOM 707 O O . ILE A 1 88 ? 4.129 4.801 6.074 1 97.5 88 ILE A O 1
ATOM 711 N N . ARG A 1 89 ? 3.629 2.689 6.516 1 97.06 89 ARG A N 1
ATOM 712 C CA . ARG A 1 89 ? 5 2.369 6.902 1 97.06 89 ARG A CA 1
ATOM 713 C C . ARG A 1 89 ? 5.949 2.527 5.723 1 97.06 89 ARG A C 1
ATOM 715 O O . ARG A 1 89 ? 7.086 2.979 5.891 1 97.06 89 ARG A O 1
ATOM 722 N N . LEU A 1 90 ? 5.531 2.113 4.535 1 95.44 90 LEU A N 1
ATOM 723 C CA . LEU A 1 90 ? 6.332 2.279 3.326 1 95.44 90 LEU A CA 1
ATOM 724 C C . LEU A 1 90 ? 6.668 3.75 3.094 1 95.44 90 LEU A C 1
ATOM 726 O O . LEU A 1 90 ? 7.816 4.09 2.812 1 95.44 90 LEU A O 1
ATOM 730 N N . VAL A 1 91 ? 5.66 4.59 3.244 1 95.62 91 VAL A N 1
ATOM 731 C CA . VAL A 1 91 ? 5.859 6.016 3.004 1 95.62 91 VAL A CA 1
ATOM 732 C C . VAL A 1 91 ? 6.781 6.594 4.074 1 95.62 91 VAL A C 1
ATOM 734 O O . VAL A 1 91 ? 7.613 7.457 3.787 1 95.62 91 VAL A O 1
ATOM 737 N N . GLU A 1 92 ? 6.582 6.133 5.27 1 96.06 92 GLU A N 1
ATOM 738 C CA . GLU A 1 92 ? 7.426 6.586 6.371 1 96.06 92 GLU A CA 1
ATOM 739 C C . GLU A 1 92 ? 8.891 6.223 6.133 1 96.06 92 GLU A C 1
ATOM 741 O O . GLU A 1 92 ? 9.781 7.039 6.363 1 96.06 92 GLU A O 1
ATOM 746 N N . GLN A 1 93 ? 9.102 5.055 5.656 1 94.38 93 GLN A N 1
ATOM 747 C CA . GLN A 1 93 ? 10.461 4.535 5.5 1 94.38 93 GLN A CA 1
ATOM 748 C C . GLN A 1 93 ? 11.078 5.008 4.188 1 94.38 93 GLN A C 1
ATOM 750 O O . GLN A 1 93 ? 12.289 5.227 4.113 1 94.38 93 GLN A O 1
ATOM 755 N N . TYR A 1 94 ? 10.234 5.098 3.201 1 92.75 94 TYR A N 1
ATOM 756 C CA . TYR A 1 94 ? 10.672 5.504 1.873 1 92.75 94 TYR A CA 1
ATOM 757 C C . TYR A 1 94 ? 9.875 6.707 1.381 1 92.75 94 TYR A C 1
ATOM 759 O O . TYR A 1 94 ? 8.906 6.551 0.634 1 92.75 94 TYR A O 1
ATOM 767 N N . PRO A 1 95 ? 10.375 7.891 1.662 1 89.88 95 PRO A N 1
ATOM 768 C CA . PRO A 1 95 ? 9.57 9.086 1.386 1 89.88 95 PRO A CA 1
ATOM 769 C C . PRO A 1 95 ? 9.281 9.266 -0.102 1 89.88 95 PRO A C 1
ATOM 771 O O . PRO A 1 95 ? 8.305 9.93 -0.467 1 89.88 95 PRO A O 1
ATOM 774 N N . ASP A 1 96 ? 10.07 8.68 -0.975 1 88.5 96 ASP A N 1
ATOM 775 C CA . ASP A 1 96 ? 9.812 8.742 -2.41 1 88.5 96 ASP A CA 1
ATOM 776 C C . ASP A 1 96 ? 8.516 8.023 -2.768 1 88.5 96 ASP A C 1
ATOM 778 O O . ASP A 1 96 ? 7.926 8.289 -3.82 1 88.5 96 ASP A O 1
ATOM 782 N N . MET A 1 97 ? 8.086 7.164 -1.874 1 89.12 97 MET A N 1
ATOM 783 C CA . MET A 1 97 ? 6.867 6.395 -2.104 1 89.12 97 MET A CA 1
ATOM 784 C C . MET A 1 97 ? 5.645 7.305 -2.105 1 89.12 97 MET A C 1
ATOM 786 O O . MET A 1 97 ? 4.633 6.996 -2.738 1 89.12 97 MET A O 1
ATOM 790 N N . ALA A 1 98 ? 5.699 8.391 -1.37 1 87.56 98 ALA A N 1
ATOM 791 C CA . ALA A 1 98 ? 4.578 9.328 -1.345 1 87.56 98 ALA A CA 1
ATOM 792 C C . ALA A 1 98 ? 4.238 9.812 -2.75 1 87.56 98 ALA A C 1
ATOM 794 O O . ALA A 1 98 ? 3.064 9.938 -3.104 1 87.56 98 ALA A O 1
ATOM 795 N N . GLU A 1 99 ? 5.242 10.008 -3.51 1 86.62 99 GLU A N 1
ATOM 796 C CA . GLU A 1 99 ? 5.039 10.461 -4.883 1 86.62 99 GLU A CA 1
ATOM 797 C C . GLU A 1 99 ? 4.508 9.336 -5.762 1 86.62 99 GLU A C 1
ATOM 799 O O . GLU A 1 99 ? 3.654 9.562 -6.621 1 86.62 99 GLU A O 1
ATOM 804 N N . ARG A 1 100 ? 4.984 8.203 -5.543 1 89.5 100 ARG A N 1
ATOM 805 C CA . ARG A 1 100 ? 4.523 7.047 -6.309 1 89.5 100 ARG A CA 1
ATOM 806 C C . ARG A 1 100 ? 3.051 6.762 -6.031 1 89.5 100 ARG A C 1
ATOM 808 O O . ARG A 1 100 ? 2.301 6.395 -6.938 1 89.5 100 ARG A O 1
ATOM 815 N N . LEU A 1 101 ? 2.705 6.984 -4.801 1 89.88 101 LEU A N 1
ATOM 816 C CA . LEU A 1 101 ? 1.306 6.812 -4.426 1 89.88 101 LEU A CA 1
ATOM 817 C C . LEU A 1 101 ? 0.415 7.793 -5.184 1 89.88 101 LEU A C 1
ATOM 819 O O . LEU A 1 101 ? -0.681 7.43 -5.617 1 89.88 101 LEU A O 1
ATOM 823 N N . ALA A 1 102 ? 0.924 8.953 -5.395 1 85.38 102 ALA A N 1
ATOM 824 C CA . ALA A 1 102 ? 0.164 9.992 -6.078 1 85.38 102 ALA A CA 1
ATOM 825 C C . ALA A 1 102 ? -0.01 9.664 -7.559 1 85.38 102 ALA A C 1
ATOM 827 O O . ALA A 1 102 ? -0.95 10.141 -8.195 1 85.38 102 ALA A O 1
ATOM 828 N N . ALA A 1 103 ? 0.819 8.805 -8.055 1 86.38 103 ALA A N 1
ATOM 829 C CA . ALA A 1 103 ? 0.818 8.477 -9.484 1 86.38 103 ALA A CA 1
ATOM 830 C C . ALA A 1 103 ? -0.097 7.293 -9.773 1 86.38 103 ALA A C 1
ATOM 832 O O . ALA A 1 103 ? -0.377 6.988 -10.938 1 86.38 103 ALA A O 1
ATOM 833 N N . ILE A 1 104 ? -0.383 6.66 -8.648 1 88.94 104 ILE A N 1
ATOM 834 C CA . ILE A 1 104 ? -1.258 5.504 -8.82 1 88.94 104 ILE A CA 1
ATOM 835 C C . ILE A 1 104 ? -2.703 5.973 -8.984 1 88.94 104 ILE A C 1
ATOM 837 O O . ILE A 1 104 ? -3.168 6.84 -8.242 1 88.94 104 ILE A O 1
ATOM 841 N N . MET B 1 1 ? 16.094 13.25 -30.438 1 26.73 1 MET B N 1
ATOM 842 C CA . MET B 1 1 ? 15.484 14.109 -29.422 1 26.73 1 MET B CA 1
ATOM 843 C C . MET B 1 1 ? 15.219 13.336 -28.141 1 26.73 1 MET B C 1
ATOM 845 O O . MET B 1 1 ? 14.539 12.305 -28.156 1 26.73 1 MET B O 1
ATOM 849 N N . LYS B 1 2 ? 16.156 13.359 -27.188 1 31.84 2 LYS B N 1
ATOM 850 C CA . LYS B 1 2 ? 16.234 12.531 -25.984 1 31.84 2 LYS B CA 1
ATOM 851 C C . LYS B 1 2 ? 14.938 12.633 -25.172 1 31.84 2 LYS B C 1
ATOM 853 O O . LYS B 1 2 ? 14.414 13.727 -24.953 1 31.84 2 LYS B O 1
ATOM 858 N N . LYS B 1 3 ? 14.141 11.742 -25.25 1 33.53 3 LYS B N 1
ATOM 859 C CA . LYS B 1 3 ? 12.805 11.742 -24.672 1 33.53 3 LYS B CA 1
ATOM 860 C C . LYS B 1 3 ? 12.852 12.133 -23.188 1 33.53 3 LYS B C 1
ATOM 862 O O . LYS B 1 3 ? 13.32 11.367 -22.359 1 33.53 3 LYS B O 1
ATOM 867 N N . ARG B 1 4 ? 13.102 13.453 -22.891 1 37.94 4 ARG B N 1
ATOM 868 C CA . ARG B 1 4 ? 13.164 14.172 -21.609 1 37.94 4 ARG B CA 1
ATOM 869 C C . ARG B 1 4 ? 11.938 13.883 -20.766 1 37.94 4 ARG B C 1
ATOM 871 O O . ARG B 1 4 ? 10.805 14.094 -21.203 1 37.94 4 ARG B O 1
ATOM 878 N N . ASP B 1 5 ? 12.047 12.938 -19.984 1 38.09 5 ASP B N 1
ATOM 879 C CA . ASP B 1 5 ? 10.93 12.516 -19.141 1 38.09 5 ASP B CA 1
ATOM 880 C C . ASP B 1 5 ? 10.352 13.695 -18.359 1 38.09 5 ASP B C 1
ATOM 882 O O . ASP B 1 5 ? 10.836 14.023 -17.266 1 38.09 5 ASP B O 1
ATOM 886 N N . LEU B 1 6 ? 9.594 14.586 -18.922 1 42.34 6 LEU B N 1
ATOM 887 C CA . LEU B 1 6 ? 8.906 15.812 -18.547 1 42.34 6 LEU B CA 1
ATOM 888 C C . LEU B 1 6 ? 8.07 15.594 -17.281 1 42.34 6 LEU B C 1
ATOM 890 O O . LEU B 1 6 ? 7.969 16.484 -16.438 1 42.34 6 LEU B O 1
ATOM 894 N N . PHE B 1 7 ? 7.598 14.461 -17.125 1 40.5 7 PHE B N 1
ATOM 895 C CA . PHE B 1 7 ? 6.777 14.164 -15.953 1 40.5 7 PHE B CA 1
ATOM 896 C C . PHE B 1 7 ? 7.625 14.156 -14.688 1 40.5 7 PHE B C 1
ATOM 898 O O . PHE B 1 7 ? 7.242 14.758 -13.672 1 40.5 7 PHE B O 1
ATOM 905 N N . ALA B 1 8 ? 8.719 13.602 -14.539 1 45.69 8 ALA B N 1
ATOM 906 C CA . ALA B 1 8 ? 9.641 13.672 -13.406 1 45.69 8 ALA B CA 1
ATOM 907 C C . ALA B 1 8 ? 10.016 15.117 -13.086 1 45.69 8 ALA B C 1
ATOM 909 O O . ALA B 1 8 ? 10.125 15.492 -11.914 1 45.69 8 ALA B O 1
ATOM 910 N N . GLU B 1 9 ? 10.211 15.875 -13.977 1 45.5 9 GLU B N 1
ATOM 911 C CA . GLU B 1 9 ? 10.602 17.281 -13.805 1 45.5 9 GLU B CA 1
ATOM 912 C C . GLU B 1 9 ? 9.438 18.109 -13.273 1 45.5 9 GLU B C 1
ATOM 914 O O . GLU B 1 9 ? 9.625 18.984 -12.43 1 45.5 9 GLU B O 1
ATOM 919 N N . MET B 1 10 ? 8.227 17.844 -13.625 1 44.16 10 MET B N 1
ATOM 920 C CA . MET B 1 10 ? 7.043 18.531 -13.125 1 44.16 10 MET B CA 1
ATOM 921 C C . MET B 1 10 ? 6.746 18.125 -11.688 1 44.16 10 MET B C 1
ATOM 923 O O . MET B 1 10 ? 6.449 18.984 -10.844 1 44.16 10 MET B O 1
ATOM 927 N N . MET B 1 11 ? 6.977 16.984 -11.289 1 46.03 11 MET B N 1
ATOM 928 C CA . MET B 1 11 ? 6.746 16.484 -9.938 1 46.03 11 MET B CA 1
ATOM 929 C C . MET B 1 11 ? 7.824 16.984 -8.977 1 46.03 11 MET B C 1
ATOM 931 O O . MET B 1 11 ? 7.535 17.312 -7.828 1 46.03 11 MET B O 1
ATOM 935 N N . GLN B 1 12 ? 9.094 16.984 -9.25 1 46.78 12 GLN B N 1
ATOM 936 C CA . GLN B 1 12 ? 10.125 17.688 -8.492 1 46.78 12 GLN B CA 1
ATOM 937 C C . GLN B 1 12 ? 9.75 19.156 -8.289 1 46.78 12 GLN B C 1
ATOM 939 O O . GLN B 1 12 ? 10.008 19.719 -7.23 1 46.78 12 GLN B O 1
ATOM 944 N N . GLY B 1 13 ? 9.367 19.781 -9.297 1 41.66 13 GLY B N 1
ATOM 945 C CA . GLY B 1 13 ? 8.977 21.188 -9.234 1 41.66 13 GLY B CA 1
ATOM 946 C C . GLY B 1 13 ? 7.824 21.438 -8.281 1 41.66 13 GLY B C 1
ATOM 947 O O . GLY B 1 13 ? 7.84 22.406 -7.523 1 41.66 13 GLY B O 1
ATOM 948 N N . ILE B 1 14 ? 6.82 20.547 -8.258 1 44.78 14 ILE B N 1
ATOM 949 C CA . ILE B 1 14 ? 5.688 20.719 -7.359 1 44.78 14 ILE B CA 1
ATOM 950 C C . ILE B 1 14 ? 6.094 20.344 -5.938 1 44.78 14 ILE B C 1
ATOM 952 O O . ILE B 1 14 ? 5.711 21 -4.973 1 44.78 14 ILE B O 1
ATOM 956 N N . GLY B 1 15 ? 6.844 19.297 -5.648 1 42.66 15 GLY B N 1
ATOM 957 C CA . GLY B 1 15 ? 7.398 19.062 -4.324 1 42.66 15 GLY B CA 1
ATOM 958 C C . GLY B 1 15 ? 8.211 20.25 -3.811 1 42.66 15 GLY B C 1
ATOM 959 O O . GLY B 1 15 ? 8.109 20.609 -2.639 1 42.66 15 GLY B O 1
ATOM 960 N N . GLU B 1 16 ? 9.164 20.625 -4.539 1 41.94 16 GLU B N 1
ATOM 961 C CA . GLU B 1 16 ? 10 21.766 -4.172 1 41.94 16 GLU B CA 1
ATOM 962 C C . GLU B 1 16 ? 9.156 23.031 -4.012 1 41.94 16 GLU B C 1
ATOM 964 O O . GLU B 1 16 ? 9.453 23.875 -3.158 1 41.94 16 GLU B O 1
ATOM 969 N N . MET B 1 17 ? 8.227 23.203 -5.004 1 40.38 17 MET B N 1
ATOM 970 C CA . MET B 1 17 ? 7.43 24.406 -4.84 1 40.38 17 MET B CA 1
ATOM 971 C C . MET B 1 17 ? 6.629 24.359 -3.541 1 40.38 17 MET B C 1
ATOM 973 O O . MET B 1 17 ? 6.34 25.406 -2.947 1 40.38 17 MET B O 1
ATOM 977 N N . GLU B 1 18 ? 6.215 23.156 -3.092 1 42.06 18 GLU B N 1
ATOM 978 C CA . GLU B 1 18 ? 5.449 23.188 -1.848 1 42.06 18 GLU B CA 1
ATOM 979 C C . GLU B 1 18 ? 6.371 23.359 -0.642 1 42.06 18 GLU B C 1
ATOM 981 O O . GLU B 1 18 ? 5.902 23.641 0.466 1 42.06 18 GLU B O 1
ATOM 986 N N . ALA B 1 19 ? 7.605 22.969 -0.633 1 41.19 19 ALA B N 1
ATOM 987 C CA . ALA B 1 19 ? 8.438 23.266 0.531 1 41.19 19 ALA B CA 1
ATOM 988 C C . ALA B 1 19 ? 8.453 24.766 0.817 1 41.19 19 ALA B C 1
ATOM 990 O O . ALA B 1 19 ? 8.844 25.203 1.904 1 41.19 19 ALA B O 1
ATOM 991 N N . HIS B 1 20 ? 8.641 25.578 -0.078 1 41.97 20 HIS B N 1
ATOM 992 C CA . HIS B 1 20 ? 8.977 26.922 0.377 1 41.97 20 HIS B CA 1
ATOM 993 C C . HIS B 1 20 ? 7.914 27.469 1.32 1 41.97 20 HIS B C 1
ATOM 995 O O . HIS B 1 20 ? 8.227 28.234 2.24 1 41.97 20 HIS B O 1
ATOM 1001 N N . ARG B 1 21 ? 6.594 27.781 0.915 1 42.84 21 ARG B N 1
ATOM 1002 C CA . ARG B 1 21 ? 5.758 28.516 1.856 1 42.84 21 ARG B CA 1
ATOM 1003 C C . ARG B 1 21 ? 5.324 27.625 3.016 1 42.84 21 ARG B C 1
ATOM 1005 O O . ARG B 1 21 ? 5.031 26.438 2.822 1 42.84 21 ARG B O 1
ATOM 1012 N N . GLU B 1 22 ? 5.742 27.797 4.434 1 52.06 22 GLU B N 1
ATOM 1013 C CA . GLU B 1 22 ? 5.293 27.312 5.738 1 52.06 22 GLU B CA 1
ATOM 1014 C C . GLU B 1 22 ? 3.857 26.812 5.672 1 52.06 22 GLU B C 1
ATOM 1016 O O . GLU B 1 22 ? 3.279 26.422 6.691 1 52.06 22 GLU B O 1
ATOM 1021 N N . GLY B 1 23 ? 3.162 26.844 4.602 1 61.28 23 GLY B N 1
ATOM 1022 C CA . GLY B 1 23 ? 1.722 26.641 4.535 1 61.28 23 GLY B CA 1
ATOM 1023 C C . GLY B 1 23 ? 1.328 25.203 4.289 1 61.28 23 GLY B C 1
ATOM 1024 O O . GLY B 1 23 ? 2.1 24.422 3.715 1 61.28 23 GLY B O 1
ATOM 1025 N N . LYS B 1 24 ? 0.571 24.578 5.145 1 71.25 24 LYS B N 1
ATOM 1026 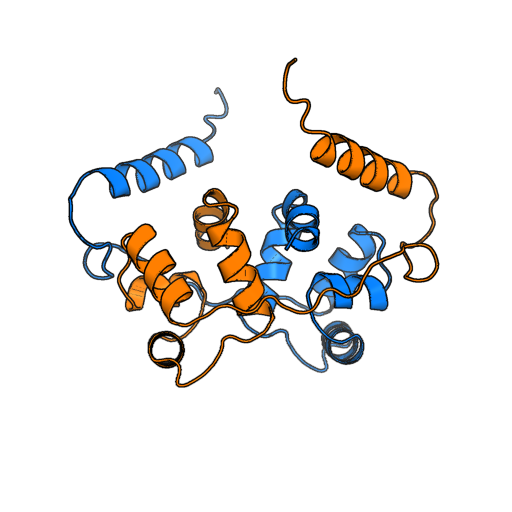C CA . LYS B 1 24 ? -0.089 23.281 5.031 1 71.25 24 LYS B CA 1
ATOM 1027 C C . LYS B 1 24 ? -0.665 23.078 3.633 1 71.25 24 LYS B C 1
ATOM 1029 O O . LYS B 1 24 ? -1.15 24.016 3.014 1 71.25 24 LYS B O 1
ATOM 1034 N N . ILE B 1 25 ? -0.192 21.891 2.988 1 78.69 25 ILE B N 1
ATOM 1035 C CA . ILE B 1 25 ? -0.859 21.516 1.747 1 78.69 25 ILE B CA 1
ATOM 1036 C C . ILE B 1 25 ? -2.328 21.203 2.025 1 78.69 25 ILE B C 1
ATOM 1038 O O . ILE B 1 25 ? -2.643 20.297 2.803 1 78.69 25 ILE B O 1
ATOM 1042 N N . THR B 1 26 ? -3.088 22.031 1.622 1 82 26 THR B N 1
ATOM 1043 C CA . THR B 1 26 ? -4.531 21.891 1.792 1 82 26 THR B CA 1
ATOM 1044 C C . THR B 1 26 ? -5.223 21.734 0.441 1 82 26 THR B C 1
ATOM 1046 O O . THR B 1 26 ? -4.621 21.984 -0.604 1 82 26 THR B O 1
ATOM 1049 N N . LEU B 1 27 ? -6.426 21.094 0.434 1 75.12 27 LEU B N 1
ATOM 1050 C CA . LEU B 1 27 ? -7.184 20.922 -0.8 1 75.12 27 LEU B CA 1
ATOM 1051 C C . LEU B 1 27 ? -7.422 22.25 -1.49 1 75.12 27 LEU B C 1
ATOM 1053 O O . LEU B 1 27 ? -7.543 22.312 -2.717 1 75.12 27 LEU B O 1
ATOM 1057 N N . ARG B 1 28 ? -7.602 23.234 -0.75 1 70.25 28 ARG B N 1
ATOM 1058 C CA . ARG B 1 28 ? -7.828 24.562 -1.313 1 70.25 28 ARG B CA 1
ATOM 1059 C C . ARG B 1 28 ? -6.621 25.031 -2.119 1 70.25 28 ARG B C 1
ATOM 1061 O O . ARG B 1 28 ? -6.773 25.672 -3.16 1 70.25 28 ARG B O 1
ATOM 1068 N N . GLN B 1 29 ? -5.543 24.672 -1.71 1 68.44 29 GLN B N 1
ATOM 1069 C CA . GLN B 1 29 ? -4.316 25.156 -2.332 1 68.44 29 GLN B CA 1
ATOM 1070 C C . GLN B 1 29 ? -3.773 24.141 -3.336 1 68.44 29 GLN B C 1
ATOM 1072 O O . GLN B 1 29 ? -3.023 24.5 -4.246 1 68.44 29 GLN B O 1
ATOM 1077 N N . TYR B 1 30 ? -4.168 22.953 -3.02 1 66.25 30 TYR B N 1
ATOM 1078 C CA . TYR B 1 30 ? -3.641 21.875 -3.852 1 66.25 30 TYR B CA 1
ATOM 1079 C C . TYR B 1 30 ? -4.762 21.156 -4.602 1 66.25 30 TYR B C 1
ATOM 1081 O O . TYR B 1 30 ? -5.875 21.031 -4.082 1 66.25 30 TYR B O 1
ATOM 1089 N N . GLU B 1 31 ? -4.633 21.375 -5.91 1 63.34 31 GLU B N 1
ATOM 1090 C CA . GLU B 1 31 ? -5.598 20.578 -6.668 1 63.34 31 GLU B CA 1
ATOM 1091 C C . GLU B 1 31 ? -5.309 19.094 -6.539 1 63.34 31 GLU B C 1
ATOM 1093 O O . GLU B 1 31 ? -4.508 18.531 -7.297 1 63.34 31 GLU B O 1
ATOM 1098 N N . VAL B 1 32 ? -5.539 18.719 -5.289 1 65.81 32 VAL B N 1
ATOM 1099 C CA . VAL B 1 32 ? -5.383 17.266 -5.195 1 65.81 32 VAL B CA 1
ATOM 1100 C C . VAL B 1 32 ? -6.645 16.578 -5.711 1 65.81 32 VAL B C 1
ATOM 1102 O O . VAL B 1 32 ? -7.734 16.781 -5.18 1 65.81 32 VAL B O 1
ATOM 1105 N N . GLU B 1 33 ? -6.496 16.141 -6.969 1 69.5 33 GLU B N 1
ATOM 1106 C CA . GLU B 1 33 ? -7.605 15.383 -7.527 1 69.5 33 GLU B CA 1
ATOM 1107 C C . GLU B 1 33 ? -7.848 14.094 -6.734 1 69.5 33 GLU B C 1
ATOM 1109 O O . GLU B 1 33 ? -6.898 13.477 -6.25 1 69.5 33 GLU B O 1
ATOM 1114 N N . GLU B 1 34 ? -9.055 13.977 -6.316 1 78.81 34 GLU B N 1
ATOM 1115 C CA . GLU B 1 34 ? -9.422 12.695 -5.723 1 78.81 34 GLU B CA 1
ATOM 1116 C C . GLU B 1 34 ? -9.266 11.555 -6.73 1 78.81 34 GLU B C 1
ATOM 1118 O O . GLU B 1 34 ? -9.844 11.602 -7.82 1 78.81 34 GLU B O 1
ATOM 1123 N N . ARG B 1 35 ? -8.344 10.758 -6.477 1 84 35 ARG B N 1
ATOM 1124 C CA . ARG B 1 35 ? -8.188 9.562 -7.297 1 84 35 ARG B CA 1
ATOM 1125 C C . ARG B 1 35 ? -8.727 8.328 -6.578 1 84 35 ARG B C 1
ATOM 1127 O O . ARG B 1 35 ? -8.203 7.938 -5.531 1 84 35 ARG B O 1
ATOM 1134 N N . PRO B 1 36 ? -9.758 7.848 -7.184 1 91.38 36 PRO B N 1
ATOM 1135 C CA . PRO B 1 36 ? -10.25 6.617 -6.559 1 91.38 36 PRO B CA 1
ATOM 1136 C C . PRO B 1 36 ? -9.211 5.496 -6.559 1 91.38 36 PRO B C 1
ATOM 1138 O O . PRO B 1 36 ? -8.258 5.539 -7.34 1 91.38 36 PRO B O 1
ATOM 1141 N N . ALA B 1 37 ? -9.383 4.559 -5.629 1 94.81 37 ALA B N 1
ATOM 1142 C CA . ALA B 1 37 ? -8.516 3.379 -5.648 1 94.81 37 ALA B CA 1
ATOM 1143 C C . ALA B 1 37 ? -8.57 2.689 -7.008 1 94.81 37 ALA B C 1
ATOM 1145 O O . ALA B 1 37 ? -9.625 2.617 -7.637 1 94.81 37 ALA B O 1
ATOM 1146 N N . PRO B 1 38 ? -7.414 2.27 -7.48 1 96.31 38 PRO B N 1
ATOM 1147 C CA . PRO B 1 38 ? -7.422 1.551 -8.758 1 96.31 38 PRO B CA 1
ATOM 1148 C C . PRO B 1 38 ? -8.234 0.258 -8.695 1 96.31 38 PRO B C 1
ATOM 1150 O O . PRO B 1 38 ? -8.336 -0.366 -7.637 1 96.31 38 PRO B O 1
ATOM 1153 N N . GLU B 1 39 ? -8.758 -0.04 -9.836 1 96.31 39 GLU B N 1
ATOM 1154 C CA . GLU B 1 39 ? -9.398 -1.346 -9.961 1 96.31 39 GLU B CA 1
ATOM 1155 C C . GLU B 1 39 ? -8.398 -2.402 -10.438 1 96.31 39 GLU B C 1
ATOM 1157 O O . GLU B 1 39 ? -7.648 -2.176 -11.383 1 96.31 39 GLU B O 1
ATOM 1162 N N . VAL B 1 40 ? -8.359 -3.518 -9.703 1 97.94 40 VAL B N 1
ATOM 1163 C CA . VAL B 1 40 ? -7.492 -4.629 -10.07 1 97.94 40 VAL B CA 1
ATOM 1164 C C . VAL B 1 40 ? -8.328 -5.887 -10.289 1 97.94 40 VAL B C 1
ATOM 1166 O O . VAL B 1 40 ? -9.055 -6.324 -9.398 1 97.94 40 VAL B O 1
ATOM 1169 N N . SER B 1 41 ? -8.203 -6.398 -11.5 1 98.25 41 SER B N 1
ATOM 1170 C CA . SER B 1 41 ? -9 -7.574 -11.836 1 98.25 41 SER B CA 1
ATOM 1171 C C . SER B 1 41 ? -8.352 -8.852 -11.312 1 98.25 41 SER B C 1
ATOM 1173 O O . SER B 1 41 ? -7.156 -8.859 -11 1 98.25 41 SER B O 1
ATOM 1175 N N . ALA B 1 42 ? -9.172 -9.914 -11.281 1 98.62 42 ALA B N 1
ATOM 1176 C CA . ALA B 1 42 ? -8.672 -11.227 -10.891 1 98.62 42 ALA B CA 1
ATOM 1177 C C . ALA B 1 42 ? -7.512 -11.664 -11.781 1 98.62 42 ALA B C 1
ATOM 1179 O O . ALA B 1 42 ? -6.492 -12.156 -11.289 1 98.62 42 ALA B O 1
ATOM 1180 N N . SER B 1 43 ? -7.668 -11.438 -13.086 1 98.38 43 SER B N 1
ATOM 1181 C CA . SER B 1 43 ? -6.645 -11.859 -14.039 1 98.38 43 SER B CA 1
ATOM 1182 C C . SER B 1 43 ? -5.344 -11.094 -13.828 1 98.38 43 SER B C 1
ATOM 1184 O O . SER B 1 43 ? -4.254 -11.648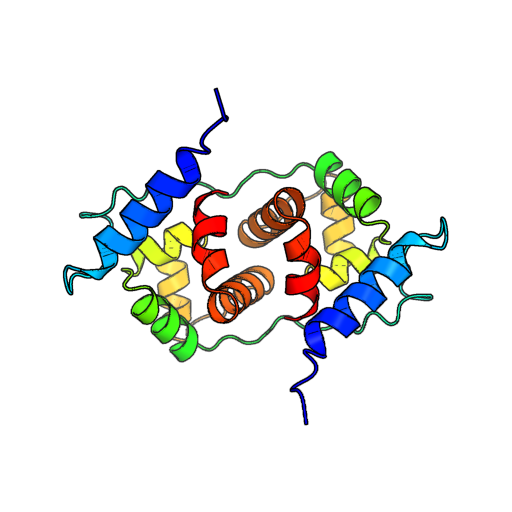 -13.984 1 98.38 43 SER B O 1
ATOM 1186 N N . GLU B 1 44 ? -5.438 -9.844 -13.453 1 98.31 44 GLU B N 1
ATOM 1187 C CA . GLU B 1 44 ? -4.25 -9.039 -13.188 1 98.31 44 GLU B CA 1
ATOM 1188 C C . GLU B 1 44 ? -3.512 -9.531 -11.945 1 98.31 44 GLU B C 1
ATOM 1190 O O . GLU B 1 44 ? -2.279 -9.547 -11.914 1 98.31 44 GLU B O 1
ATOM 1195 N N . ILE B 1 45 ? -4.285 -9.898 -10.93 1 98.62 45 ILE B N 1
ATOM 1196 C CA . ILE B 1 45 ? -3.691 -10.391 -9.695 1 98.62 45 ILE B CA 1
ATOM 1197 C C . ILE B 1 45 ? -2.957 -11.703 -9.961 1 98.62 45 ILE B C 1
ATOM 1199 O O . ILE B 1 45 ? -1.814 -11.883 -9.539 1 98.62 45 ILE B O 1
ATOM 1203 N N . VAL B 1 46 ? -3.588 -12.547 -10.727 1 98.38 46 VAL B N 1
ATOM 1204 C CA . VAL B 1 46 ? -2.975 -13.82 -11.086 1 98.38 46 VAL B CA 1
ATOM 1205 C C . VAL B 1 46 ? -1.712 -13.578 -11.906 1 98.38 46 VAL B C 1
ATOM 1207 O O . VAL B 1 46 ? -0.671 -14.188 -11.656 1 98.38 46 VAL B O 1
ATOM 1210 N N . ALA B 1 47 ? -1.796 -12.711 -12.883 1 98.25 47 ALA B N 1
ATOM 1211 C CA . ALA B 1 47 ? -0.664 -12.406 -13.75 1 98.25 47 ALA B CA 1
ATOM 1212 C C . ALA B 1 47 ? 0.517 -11.867 -12.945 1 98.25 47 ALA B C 1
ATOM 1214 O O . ALA B 1 47 ? 1.665 -12.25 -13.188 1 98.25 47 ALA B O 1
ATOM 1215 N N . LEU B 1 48 ? 0.248 -10.969 -11.961 1 97.56 48 LEU B N 1
ATOM 1216 C CA . LEU B 1 48 ? 1.308 -10.406 -11.125 1 97.56 48 LEU B CA 1
ATOM 1217 C C . LEU B 1 48 ? 1.96 -11.492 -10.273 1 97.56 48 LEU B C 1
ATOM 1219 O O . LEU B 1 48 ? 3.188 -11.555 -10.18 1 97.56 48 LEU B O 1
ATOM 1223 N N . ARG B 1 49 ? 1.121 -12.289 -9.625 1 96.44 49 ARG B N 1
ATOM 1224 C CA . ARG B 1 49 ? 1.653 -13.359 -8.797 1 96.44 49 ARG B CA 1
ATOM 1225 C C . ARG B 1 49 ? 2.562 -14.281 -9.602 1 96.44 49 ARG B C 1
ATOM 1227 O O . ARG B 1 49 ? 3.645 -14.648 -9.141 1 96.44 49 ARG B O 1
ATOM 1234 N N . LYS B 1 50 ? 2.123 -14.68 -10.828 1 96 50 LYS B N 1
ATOM 1235 C CA . LYS B 1 50 ? 2.902 -15.562 -11.703 1 96 50 LYS B CA 1
ATOM 1236 C C . LYS B 1 50 ? 4.184 -14.875 -12.164 1 96 50 LYS B C 1
ATOM 1238 O O . LYS B 1 50 ? 5.242 -15.508 -12.227 1 96 50 LYS B O 1
ATOM 1243 N N . LYS B 1 51 ? 4.047 -13.609 -12.5 1 95.06 51 LYS B N 1
ATOM 1244 C CA . LYS B 1 51 ? 5.219 -12.844 -12.914 1 95.06 51 LYS B CA 1
ATOM 1245 C C . LYS B 1 51 ? 6.273 -12.82 -11.812 1 95.06 51 LYS B C 1
ATOM 1247 O O . LYS B 1 51 ? 7.473 -12.852 -12.102 1 95.06 51 LYS B O 1
ATOM 1252 N N . MET B 1 52 ? 5.816 -12.789 -10.586 1 92.06 52 MET B N 1
ATOM 1253 C CA . MET B 1 52 ? 6.715 -12.75 -9.438 1 92.06 52 MET B CA 1
ATOM 1254 C C . MET B 1 52 ? 7.168 -14.156 -9.062 1 92.06 52 MET B C 1
ATOM 1256 O O . MET B 1 52 ? 7.922 -14.336 -8.102 1 92.06 52 MET B O 1
ATOM 1260 N N . HIS B 1 53 ? 6.633 -15.148 -9.742 1 92.5 53 HIS B N 1
ATOM 1261 C CA . HIS B 1 53 ? 6.965 -16.562 -9.547 1 92.5 53 HIS B CA 1
ATOM 1262 C C . HIS B 1 53 ? 6.648 -17.016 -8.125 1 92.5 53 HIS B C 1
ATOM 1264 O O . HIS B 1 53 ? 7.426 -17.75 -7.52 1 92.5 53 HIS B O 1
ATOM 1270 N N . MET B 1 54 ? 5.523 -16.609 -7.59 1 92.38 54 MET B N 1
ATOM 1271 C CA . MET B 1 54 ? 5.148 -16.922 -6.211 1 92.38 54 MET B CA 1
ATOM 1272 C C . MET B 1 5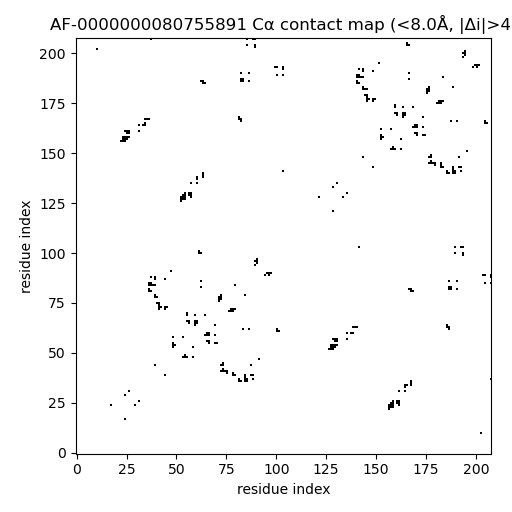4 ? 3.934 -17.828 -6.168 1 92.38 54 MET B C 1
ATOM 1274 O O . MET B 1 54 ? 3.018 -17.703 -6.98 1 92.38 54 MET B O 1
ATOM 1278 N N . SER B 1 55 ? 4.043 -18.688 -5.152 1 93.75 55 SER B N 1
ATOM 1279 C CA . SER B 1 55 ? 2.822 -19.406 -4.828 1 93.75 55 SER B CA 1
ATOM 1280 C C . SER B 1 55 ? 1.769 -18.484 -4.23 1 93.75 55 SER B C 1
ATOM 1282 O O . SER B 1 55 ? 2.074 -17.344 -3.857 1 93.75 55 SER B O 1
ATOM 1284 N N . GLN B 1 56 ? 0.496 -19 -4.184 1 96 56 GLN B N 1
ATOM 1285 C CA . GLN B 1 56 ? -0.557 -18.219 -3.543 1 96 56 GLN B CA 1
ATOM 1286 C C . GLN B 1 56 ? -0.203 -17.906 -2.094 1 96 56 GLN B C 1
ATOM 1288 O O . GLN B 1 56 ? -0.469 -16.797 -1.611 1 96 56 GLN B O 1
ATOM 1293 N N . GLN B 1 57 ? 0.395 -18.906 -1.485 1 94.12 57 GLN B N 1
ATOM 1294 C CA . GLN B 1 57 ? 0.74 -18.734 -0.078 1 94.12 57 GLN B CA 1
ATOM 1295 C C . GLN B 1 57 ? 1.793 -17.641 0.103 1 94.12 57 GLN B C 1
ATOM 1297 O O . GLN B 1 57 ? 1.655 -16.781 0.971 1 94.12 57 GLN B O 1
ATOM 1302 N N . VAL B 1 58 ? 2.771 -17.641 -0.693 1 92.88 58 VAL B N 1
ATOM 1303 C CA . VAL B 1 58 ? 3.863 -16.672 -0.585 1 92.88 58 VAL B CA 1
ATOM 1304 C C . VAL B 1 58 ? 3.365 -15.281 -0.971 1 92.88 58 VAL B C 1
ATOM 1306 O O . VAL B 1 58 ? 3.652 -14.297 -0.282 1 92.88 58 VAL B O 1
ATOM 1309 N N . PHE B 1 59 ? 2.586 -15.203 -1.979 1 94.94 59 PHE B N 1
ATOM 1310 C CA . PHE B 1 59 ? 2.01 -13.945 -2.436 1 94.94 59 PHE B CA 1
ATOM 1311 C C . PHE B 1 59 ? 1.136 -13.328 -1.352 1 94.94 59 PHE B C 1
ATOM 1313 O O . PHE B 1 59 ? 1.269 -12.141 -1.042 1 94.94 59 PHE B O 1
ATOM 1320 N N . ALA B 1 60 ? 0.296 -14.109 -0.805 1 96.06 60 ALA B N 1
ATOM 1321 C CA . ALA B 1 60 ? -0.606 -13.641 0.244 1 96.06 60 ALA B CA 1
ATOM 1322 C C . ALA B 1 60 ? 0.173 -13.086 1.43 1 96.06 60 ALA B C 1
ATOM 1324 O O . ALA B 1 60 ? -0.155 -12.016 1.947 1 96.06 60 ALA B O 1
ATOM 1325 N N . ARG B 1 61 ? 1.201 -13.734 1.812 1 92.88 61 ARG B N 1
ATOM 1326 C CA . ARG B 1 61 ? 2.033 -13.289 2.924 1 92.88 61 ARG B CA 1
ATOM 1327 C C . ARG B 1 61 ? 2.711 -11.961 2.604 1 92.88 61 ARG B C 1
ATOM 1329 O O . ARG B 1 61 ? 2.779 -11.07 3.455 1 92.88 61 ARG B O 1
ATOM 1336 N N . ARG B 1 62 ? 3.141 -11.82 1.44 1 91.88 62 ARG B N 1
ATOM 1337 C CA . ARG B 1 62 ? 3.84 -10.609 1.012 1 91.88 62 ARG B CA 1
ATOM 1338 C C . ARG B 1 62 ? 2.926 -9.391 1.089 1 91.88 62 ARG B C 1
ATOM 1340 O O . ARG B 1 62 ? 3.371 -8.297 1.428 1 91.88 62 ARG B O 1
ATOM 1347 N N . PHE B 1 63 ? 1.71 -9.648 0.833 1 95.31 63 PHE B N 1
ATOM 1348 C CA . PHE B 1 63 ? 0.755 -8.547 0.786 1 95.31 63 PHE B CA 1
ATOM 1349 C C . PHE B 1 63 ? -0.072 -8.5 2.064 1 95.31 63 PHE B C 1
ATOM 1351 O O . PHE B 1 63 ? -1.044 -7.742 2.15 1 95.31 63 PHE B O 1
ATOM 1358 N N . ARG B 1 64 ? 0.274 -9.281 3.029 1 95.75 64 ARG B N 1
ATOM 1359 C CA . ARG B 1 64 ? -0.335 -9.312 4.355 1 95.75 64 ARG B CA 1
ATOM 1360 C C . ARG B 1 64 ? -1.827 -9.609 4.266 1 95.75 64 ARG B C 1
ATOM 1362 O O . ARG B 1 64 ? -2.639 -8.953 4.918 1 95.75 64 ARG B O 1
ATOM 1369 N N . ILE B 1 65 ? -2.182 -10.508 3.461 1 96.56 65 ILE B N 1
ATOM 1370 C CA . ILE B 1 65 ? -3.539 -11.039 3.391 1 96.56 65 ILE B CA 1
ATOM 1371 C C . ILE B 1 65 ? -3.512 -12.555 3.57 1 96.56 65 ILE B C 1
ATOM 1373 O O . ILE B 1 65 ? -2.443 -13.172 3.541 1 96.56 65 ILE B O 1
ATOM 1377 N N . SER B 1 66 ? -4.672 -13.078 3.818 1 96.5 66 SER B N 1
ATOM 1378 C CA . SER B 1 66 ? -4.754 -14.531 3.922 1 96.5 66 SER B CA 1
ATOM 1379 C C . SER B 1 66 ? -4.793 -15.188 2.543 1 96.5 66 SER B C 1
ATOM 1381 O O . SER B 1 66 ? -5.219 -14.562 1.567 1 96.5 66 SER B O 1
ATOM 1383 N N . THR B 1 67 ? -4.359 -16.484 2.512 1 96.75 67 THR B N 1
ATOM 1384 C CA . THR B 1 67 ? -4.461 -17.234 1.27 1 96.75 67 THR B CA 1
ATOM 1385 C C . THR B 1 67 ? -5.918 -17.344 0.822 1 96.75 67 THR B C 1
ATOM 1387 O O . THR B 1 67 ? -6.207 -17.328 -0.376 1 96.75 67 THR B O 1
ATOM 1390 N N . GLY B 1 68 ? -6.785 -17.406 1.775 1 98.19 68 GLY B N 1
ATOM 1391 C CA . GLY B 1 68 ? -8.203 -17.453 1.461 1 98.19 68 GLY B CA 1
ATOM 1392 C C . GLY B 1 68 ? -8.703 -16.188 0.789 1 98.19 68 GLY B C 1
ATOM 1393 O O . GLY B 1 68 ? -9.453 -16.25 -0.188 1 98.19 68 GLY B O 1
ATOM 1394 N N . THR B 1 69 ? -8.266 -15.055 1.289 1 98.19 69 THR B N 1
ATOM 1395 C CA . THR B 1 69 ? -8.609 -13.766 0.701 1 98.19 69 THR B CA 1
ATOM 1396 C C . THR B 1 69 ? -8.078 -13.664 -0.725 1 98.19 69 THR B C 1
ATOM 1398 O O . THR B 1 69 ? -8.797 -13.25 -1.636 1 98.19 69 THR B O 1
ATOM 1401 N N . LEU B 1 70 ? -6.887 -14.133 -0.919 1 98.44 70 LEU B N 1
ATOM 1402 C CA . LEU B 1 70 ? -6.289 -14.086 -2.248 1 98.44 70 LEU B CA 1
ATOM 1403 C C . LEU B 1 70 ? -7.059 -14.969 -3.223 1 98.44 70 LEU B C 1
ATOM 1405 O O . LEU B 1 70 ? -7.32 -14.57 -4.359 1 98.44 70 LEU B O 1
ATOM 1409 N N . ARG B 1 71 ? -7.395 -16.125 -2.801 1 98.62 71 ARG B N 1
ATOM 1410 C CA . ARG B 1 71 ? -8.125 -17.047 -3.66 1 98.62 71 ARG B CA 1
ATOM 1411 C C . ARG B 1 71 ? -9.453 -16.438 -4.109 1 98.62 71 ARG B C 1
ATOM 1413 O O . ARG B 1 71 ? -9.828 -16.562 -5.277 1 98.62 71 ARG B O 1
ATOM 1420 N N . LYS B 1 72 ? -10.094 -15.844 -3.182 1 98.75 72 LYS B N 1
ATOM 1421 C CA . LYS B 1 72 ? -11.359 -15.195 -3.529 1 98.75 72 LYS B CA 1
ATOM 1422 C C . LYS B 1 72 ? -11.141 -14.102 -4.57 1 98.75 72 LYS B C 1
ATOM 1424 O O . LYS B 1 72 ? -11.969 -13.922 -5.465 1 98.75 72 LYS B O 1
ATOM 1429 N N . TRP B 1 73 ? -10.062 -13.344 -4.438 1 98.69 73 TRP B N 1
ATOM 1430 C CA . TRP B 1 73 ? -9.734 -12.297 -5.398 1 98.69 73 TRP B CA 1
ATOM 1431 C C . TRP B 1 73 ? -9.414 -12.891 -6.766 1 98.69 73 TRP B C 1
ATOM 1433 O O . TRP B 1 73 ? -9.938 -12.43 -7.785 1 98.69 73 TRP B O 1
ATOM 1443 N N . GLU B 1 74 ? -8.609 -14.023 -6.75 1 98.62 74 GLU B N 1
ATOM 1444 C CA . GLU B 1 74 ? -8.156 -14.641 -7.996 1 98.62 74 GLU B CA 1
ATOM 1445 C C . GLU B 1 74 ? -9.305 -15.336 -8.719 1 98.62 74 GLU B C 1
ATOM 1447 O O . GLU B 1 74 ? -9.234 -15.578 -9.922 1 98.62 74 GLU B O 1
ATOM 1452 N N . GLN B 1 75 ? -10.328 -15.625 -8.016 1 98.25 75 GLN B N 1
ATOM 1453 C CA . GLN B 1 75 ? -11.508 -16.297 -8.57 1 98.25 75 GLN B CA 1
ATOM 1454 C C . GLN B 1 75 ? -12.633 -15.289 -8.828 1 98.25 75 GLN B C 1
ATOM 1456 O O . GLN B 1 75 ? -13.75 -15.68 -9.148 1 98.25 75 GLN B O 1
ATOM 1461 N N . ALA B 1 76 ? -12.375 -14.047 -8.625 1 98.19 76 ALA B N 1
ATOM 1462 C CA . ALA B 1 76 ? -13.328 -12.961 -8.859 1 98.19 76 ALA B CA 1
ATOM 1463 C C . ALA B 1 76 ? -14.547 -13.094 -7.953 1 98.19 76 ALA B C 1
ATOM 1465 O O . ALA B 1 76 ? -15.656 -12.719 -8.336 1 98.19 76 ALA B O 1
ATOM 1466 N N . LYS B 1 77 ? -14.375 -13.68 -6.828 1 98.5 77 LYS B N 1
ATOM 1467 C CA . LYS B 1 77 ? -15.445 -13.805 -5.848 1 98.5 77 LYS B CA 1
ATOM 1468 C C . LYS B 1 77 ? -15.453 -12.633 -4.879 1 98.5 77 LYS B C 1
ATOM 1470 O O . LYS B 1 77 ? -16.422 -12.43 -4.137 1 98.5 77 LYS B O 1
ATOM 1475 N N . ALA B 1 78 ? -14.461 -11.867 -4.789 1 98.12 78 ALA B N 1
ATOM 1476 C CA . ALA B 1 78 ? -14.281 -10.625 -4.031 1 98.12 78 ALA B CA 1
ATOM 1477 C C . ALA B 1 78 ? -13.266 -9.711 -4.711 1 98.12 78 ALA B C 1
ATOM 1479 O O . ALA B 1 78 ? -12.602 -10.109 -5.664 1 98.12 78 ALA B O 1
ATOM 1480 N N . LYS B 1 79 ? -13.273 -8.516 -4.277 1 97.88 79 LYS B N 1
ATOM 1481 C CA . LYS B 1 79 ? -12.297 -7.559 -4.777 1 97.88 79 LYS B CA 1
ATOM 1482 C C . LYS B 1 79 ? -11.383 -7.066 -3.656 1 97.88 79 LYS B C 1
ATOM 1484 O O . LYS B 1 79 ? -11.797 -7.012 -2.496 1 97.88 79 LYS B O 1
ATOM 1489 N N . PRO B 1 80 ? -10.164 -6.703 -4.031 1 98.38 80 PRO B N 1
ATOM 1490 C CA . PRO B 1 80 ? -9.297 -6.109 -3.01 1 98.38 80 PRO B CA 1
ATOM 1491 C C . PRO B 1 80 ? -9.875 -4.824 -2.422 1 98.38 80 PRO B C 1
ATOM 1493 O O . PRO B 1 80 ? -10.609 -4.109 -3.102 1 98.38 80 PRO B O 1
ATOM 1496 N N . ASN B 1 81 ? -9.523 -4.551 -1.143 1 96.75 81 ASN B N 1
ATOM 1497 C CA . ASN B 1 81 ? -9.836 -3.229 -0.613 1 96.75 81 ASN B CA 1
ATOM 1498 C C . ASN B 1 81 ? -8.969 -2.15 -1.252 1 96.75 81 ASN B C 1
ATOM 1500 O O . ASN B 1 81 ? -8.047 -2.457 -2.012 1 96.75 81 ASN B O 1
ATOM 1504 N N . ALA B 1 82 ? -9.25 -0.994 -0.981 1 97.44 82 ALA B N 1
ATOM 1505 C CA . ALA B 1 82 ? -8.625 0.134 -1.667 1 97.44 82 ALA B CA 1
ATOM 1506 C C . ALA B 1 82 ? -7.113 0.121 -1.475 1 97.44 82 ALA B C 1
ATOM 1508 O O . ALA B 1 82 ? -6.359 0.312 -2.43 1 97.44 82 ALA B O 1
ATOM 1509 N N . GLN B 1 83 ? -6.672 -0.103 -0.284 1 97.56 83 GLN B N 1
ATOM 1510 C CA . GLN B 1 83 ? -5.246 -0.032 0.006 1 97.56 83 GLN B CA 1
ATOM 1511 C C . GLN B 1 83 ? -4.504 -1.233 -0.574 1 97.56 83 GLN B C 1
ATOM 1513 O O . GLN B 1 83 ? -3.363 -1.107 -1.023 1 97.56 83 GLN B O 1
ATOM 1518 N N . ALA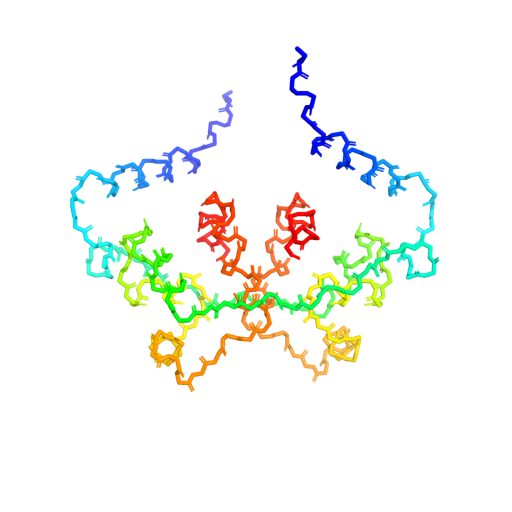 B 1 84 ? -5.168 -2.373 -0.562 1 98.19 84 ALA B N 1
ATOM 1519 C CA . ALA B 1 84 ? -4.586 -3.541 -1.216 1 98.19 84 ALA B CA 1
ATOM 1520 C C . ALA B 1 84 ? -4.453 -3.32 -2.719 1 98.19 84 ALA B C 1
ATOM 1522 O O . ALA B 1 84 ? -3.438 -3.68 -3.318 1 98.19 84 ALA B O 1
ATOM 1523 N N . ALA B 1 85 ? -5.457 -2.721 -3.285 1 98.25 85 ALA B N 1
ATOM 1524 C CA . ALA B 1 85 ? -5.426 -2.43 -4.715 1 98.25 85 ALA B CA 1
ATOM 1525 C C . ALA B 1 85 ? -4.289 -1.471 -5.059 1 98.25 85 ALA B C 1
ATOM 1527 O O . ALA B 1 85 ? -3.602 -1.646 -6.066 1 98.25 85 ALA B O 1
ATOM 1528 N N . VAL B 1 86 ? -4.125 -0.502 -4.211 1 97.06 86 VAL B N 1
ATOM 1529 C CA . VAL B 1 86 ? -3.039 0.454 -4.41 1 97.06 86 VAL B CA 1
ATOM 1530 C C . VAL B 1 86 ? -1.694 -0.264 -4.316 1 97.06 86 VAL B C 1
ATOM 1532 O O . VAL B 1 86 ? -0.817 -0.064 -5.16 1 97.06 86 VAL B O 1
ATOM 1535 N N . LEU B 1 87 ? -1.524 -1.127 -3.328 1 97 87 LEU B N 1
ATOM 1536 C CA . LEU B 1 87 ? -0.281 -1.862 -3.131 1 97 87 LEU B CA 1
ATOM 1537 C C . LEU B 1 87 ? 0.024 -2.748 -4.336 1 97 87 LEU B C 1
ATOM 1539 O O . LEU B 1 87 ? 1.164 -2.795 -4.805 1 97 87 LEU B O 1
ATOM 1543 N N . ILE B 1 88 ? -0.971 -3.402 -4.805 1 97.56 88 ILE B N 1
ATOM 1544 C CA . ILE B 1 88 ? -0.818 -4.289 -5.953 1 97.56 88 ILE B CA 1
ATOM 1545 C C . ILE B 1 88 ? -0.392 -3.484 -7.176 1 97.56 88 ILE B C 1
ATOM 1547 O O . ILE B 1 88 ? 0.546 -3.863 -7.883 1 97.56 88 ILE B O 1
ATOM 1551 N N . ARG B 1 89 ? -1.038 -2.4 -7.387 1 97.06 89 ARG B N 1
ATOM 1552 C CA . ARG B 1 89 ? -0.715 -1.558 -8.531 1 97.06 89 ARG B CA 1
ATOM 1553 C C . ARG B 1 89 ? 0.693 -0.985 -8.414 1 97.06 89 ARG B C 1
ATOM 1555 O O . ARG B 1 89 ? 1.408 -0.863 -9.406 1 97.06 89 ARG B O 1
ATOM 1562 N N . LEU B 1 90 ? 1.086 -0.584 -7.215 1 95.38 90 LEU B N 1
ATOM 1563 C CA . LEU B 1 90 ? 2.436 -0.087 -6.969 1 95.38 90 LEU B CA 1
ATOM 1564 C C . LEU B 1 90 ? 3.479 -1.13 -7.355 1 95.38 90 LEU B C 1
ATOM 1566 O O . LEU B 1 90 ? 4.461 -0.811 -8.031 1 95.38 90 LEU B O 1
ATOM 1570 N N . VAL B 1 91 ? 3.232 -2.355 -6.941 1 95.69 91 VAL B N 1
ATOM 1571 C CA . VAL B 1 91 ? 4.188 -3.424 -7.219 1 95.69 91 VAL B CA 1
ATOM 1572 C C . VAL B 1 91 ? 4.223 -3.709 -8.719 1 95.69 91 VAL B C 1
ATOM 1574 O O . VAL B 1 91 ? 5.285 -3.986 -9.281 1 95.69 91 VAL B O 1
ATOM 1577 N N . GLU B 1 92 ? 3.07 -3.664 -9.312 1 96.19 92 GLU B N 1
ATOM 1578 C CA . GLU B 1 92 ? 2.98 -3.887 -10.75 1 96.19 92 GLU B CA 1
ATOM 1579 C C . GLU B 1 92 ? 3.764 -2.826 -11.523 1 96.19 92 GLU B C 1
ATOM 1581 O O . GLU B 1 92 ? 4.48 -3.146 -12.477 1 96.19 92 GLU B O 1
ATOM 1586 N N . GLN B 1 93 ? 3.648 -1.625 -11.086 1 94.38 93 GLN B N 1
ATOM 1587 C CA . GLN B 1 93 ? 4.242 -0.503 -11.812 1 94.38 93 GLN B CA 1
ATOM 1588 C C . GLN B 1 93 ? 5.711 -0.327 -11.438 1 94.38 93 GLN B C 1
ATOM 1590 O O . GLN B 1 93 ? 6.523 0.081 -12.273 1 94.38 93 GLN B O 1
ATOM 1595 N N . TYR B 1 94 ? 5.98 -0.588 -10.188 1 92.94 94 TYR B N 1
ATOM 1596 C CA . TYR B 1 94 ? 7.336 -0.442 -9.664 1 92.94 94 TYR B CA 1
ATOM 1597 C C . TYR B 1 94 ? 7.816 -1.741 -9.031 1 92.94 94 TYR B C 1
ATOM 1599 O O . TYR B 1 94 ? 7.734 -1.913 -7.812 1 92.94 94 TYR B O 1
ATOM 1607 N N . PRO B 1 95 ? 8.453 -2.574 -9.828 1 90.19 95 PRO B N 1
ATOM 1608 C CA . PRO B 1 95 ? 8.789 -3.916 -9.336 1 90.19 95 PRO B CA 1
ATOM 1609 C C . PRO B 1 95 ? 9.742 -3.891 -8.148 1 90.19 95 PRO B C 1
ATOM 1611 O O . PRO B 1 95 ? 9.781 -4.844 -7.359 1 90.19 95 PRO B O 1
ATOM 1614 N N . ASP B 1 96 ? 10.508 -2.824 -7.965 1 88.94 96 ASP B N 1
ATOM 1615 C CA . ASP B 1 96 ? 11.391 -2.693 -6.809 1 88.94 96 ASP B CA 1
ATOM 1616 C C . ASP B 1 96 ? 10.586 -2.635 -5.512 1 88.94 96 ASP B C 1
ATOM 1618 O O . ASP B 1 96 ? 11.117 -2.912 -4.434 1 88.94 96 ASP B O 1
ATOM 1622 N N . MET B 1 97 ? 9.32 -2.291 -5.656 1 89.5 97 MET B N 1
ATOM 1623 C CA . MET B 1 97 ? 8.453 -2.17 -4.488 1 89.5 97 MET B CA 1
ATOM 1624 C C . MET B 1 97 ? 8.227 -3.531 -3.838 1 89.5 97 MET B C 1
ATOM 1626 O O . MET B 1 97 ? 7.961 -3.611 -2.637 1 89.5 97 MET B O 1
ATOM 1630 N N . ALA B 1 98 ? 8.258 -4.59 -4.605 1 87.81 98 ALA B N 1
ATOM 1631 C CA . ALA B 1 98 ? 8.086 -5.93 -4.047 1 87.81 98 ALA B CA 1
ATOM 1632 C C . ALA B 1 98 ? 9.109 -6.199 -2.945 1 87.81 98 ALA B C 1
ATOM 1634 O O . ALA B 1 98 ? 8.773 -6.785 -1.912 1 87.81 98 ALA B O 1
ATOM 1635 N N . GLU B 1 99 ? 10.266 -5.715 -3.16 1 86.94 99 GLU B N 1
ATOM 1636 C CA . GLU B 1 99 ? 11.32 -5.902 -2.172 1 86.94 99 GLU B CA 1
ATOM 1637 C C . GLU B 1 99 ? 11.102 -5.004 -0.957 1 86.94 99 GLU B C 1
ATOM 1639 O O . GLU B 1 99 ? 11.352 -5.414 0.179 1 86.94 99 GLU B O 1
ATOM 1644 N N . ARG B 1 100 ? 10.672 -3.85 -1.2 1 89.69 100 ARG B N 1
ATOM 1645 C CA . ARG B 1 100 ? 10.398 -2.92 -0.108 1 89.69 100 ARG B CA 1
ATOM 1646 C C . ARG B 1 100 ? 9.273 -3.438 0.783 1 89.69 100 ARG B C 1
ATOM 1648 O O . ARG B 1 100 ? 9.32 -3.289 2.006 1 89.69 100 ARG B O 1
ATOM 1655 N N . LEU B 1 101 ? 8.344 -4.051 0.133 1 89.88 101 LEU B N 1
ATOM 1656 C CA . LEU B 1 101 ? 7.242 -4.656 0.876 1 89.88 101 LEU B CA 1
ATOM 1657 C C . LEU B 1 101 ? 7.75 -5.75 1.807 1 89.88 101 LEU B C 1
ATOM 1659 O O . LEU B 1 101 ? 7.285 -5.871 2.943 1 89.88 101 LEU B O 1
ATOM 1663 N N . ALA B 1 102 ? 8.719 -6.465 1.358 1 85.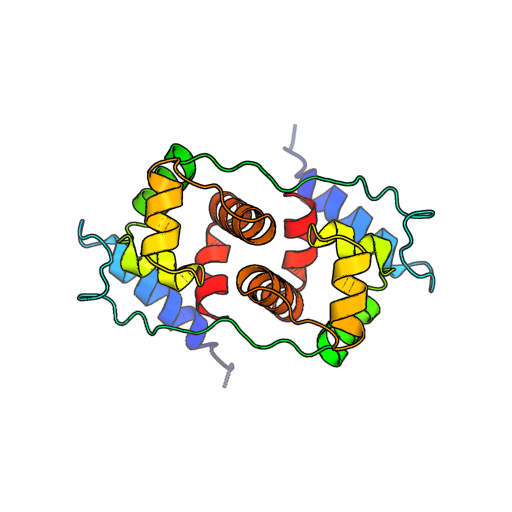56 102 ALA B N 1
ATOM 1664 C CA . ALA B 1 102 ? 9.273 -7.57 2.135 1 85.56 102 ALA B CA 1
ATOM 1665 C C . ALA B 1 102 ? 10.047 -7.059 3.346 1 85.56 102 ALA B C 1
ATOM 1667 O O . ALA B 1 102 ? 10.203 -7.773 4.34 1 85.56 102 ALA B O 1
ATOM 1668 N N . ALA B 1 103 ? 10.438 -5.812 3.301 1 86.62 103 ALA B N 1
ATOM 1669 C CA . ALA B 1 103 ? 11.266 -5.234 4.355 1 86.62 103 ALA B CA 1
ATOM 1670 C C . ALA B 1 103 ? 10.406 -4.602 5.445 1 86.62 103 ALA B C 1
ATOM 1672 O O . ALA B 1 103 ? 10.914 -4.223 6.5 1 86.62 103 ALA B O 1
ATOM 1673 N N . ILE B 1 104 ? 9.172 -4.449 5 1 89.06 104 ILE B N 1
ATOM 1674 C CA . ILE B 1 104 ? 8.266 -3.848 5.969 1 89.06 104 ILE B CA 1
ATOM 1675 C C . ILE B 1 104 ? 7.809 -4.906 6.973 1 89.06 104 ILE B C 1
ATOM 1677 O O . ILE B 1 104 ? 7.461 -6.023 6.59 1 89.06 104 ILE B O 1
#

Solvent-accessible surface area (backbone atoms only — not comparable to full-atom values): 11821 Å² total; per-residue (Å²): 128,80,82,68,64,58,63,63,56,53,50,50,50,53,55,53,58,59,64,63,64,99,60,66,43,31,61,90,77,31,90,69,73,82,51,72,54,57,86,69,51,27,69,55,52,48,50,49,36,55,72,67,34,37,31,65,63,42,45,16,42,62,61,50,44,49,51,67,58,46,49,33,27,55,66,63,73,46,70,68,53,45,38,46,25,43,52,50,50,45,30,70,74,35,62,69,43,53,57,53,45,68,73,94,129,79,83,70,66,59,66,62,56,52,51,53,50,50,56,56,58,53,62,65,59,95,59,66,42,30,61,89,80,31,88,67,73,80,51,73,54,58,87,68,52,26,68,55,52,47,51,50,36,54,73,67,34,37,30,66,63,43,45,17,41,61,62,50,45,49,51,68,57,45,49,31,25,54,65,62,73,45,72,69,54,46,37,47,25,42,52,51,49,47,31,71,75,36,63,71,43,54,57,54,46,67,73,92

Nearest PDB structures (foldseek):
  5j9i-assembly1_B  TM=9.932E-01  e=7.718E-06  Vibrio cholerae
  5j9i-assembly2_C  TM=9.523E-01  e=5.691E-06  Vibrio cholerae
  5jaa-assembly1_B  TM=6.937E-01  e=1.385E-07  Vibrio cholerae O1 biovar El Tor str. N16961
  8a0x-assembly1_B  TM=6.584E-01  e=4.146E-07  Vibrio cholerae
  5j9i-assembly4_G  TM=9.382E-01  e=3.998E-05  Vibrio cholerae

Organism: Azotobacter vinelandii (strain DJ / ATCC BAA-1303) (NCBI:txid322710)

Foldseek 3Di:
DPPPPVVVVVVCVVVVVVPPDPDDPDVVNDVPDDDFQDFDALVNLVVLCVVVVHDLCRSCVLLVHHSVVNVCRNVVVDGDDRVSSVLSVCCVVPVVVSVVSVVD/DPPPPVVVVVVVCVVVVVPPDPDDPDVVNDVPDDDFQDFDALVNLVVLCVVVVHDLCVSCVLLVHHSVVNVCRNVVVDGDDRVSSVLSVCCVVPVVVSVVSVVD

Radius of gyration: 18.5 Å; Cα contacts (8 Å, |Δi|>4): 206; chains: 2; bounding box: 52×53×48 Å

pLDDT: mean 80.96, std 22.31, range [26.05, 98.75]

Sequence (208 aa):
MKKRDLFAEMMQGIGEMEAHREGKITLRQYEVEERPAPEVSASEIVALRKKMHMSQQVFARRFRISTGTLRKWEQAKAKPNAQAAVLIRLVEQYPDMAERLAAIMKKRDLFAEMMQGIGEMEAHREGKITLRQYEVEERPAPEVSASEIVALRKKMHMSQQVFARRFRISTGTLRKWEQAKAKPNAQAAVLIRLVEQYPDMAERLAAI